Protein AF-0000000085113266 (afdb_homodimer)

pLDDT: mean 91.79, std 14.7, range [33.0, 98.5]

Structure (mmCIF, N/CA/C/O backbone):
data_AF-0000000085113266-model_v1
#
loop_
_entity.id
_entity.type
_entity.pdbx_description
1 polymer 'XRE family transcriptional regulator'
#
loop_
_atom_site.group_PDB
_atom_site.id
_atom_site.type_symbol
_atom_site.label_atom_id
_atom_site.label_alt_id
_atom_site.label_comp_id
_atom_site.label_asym_id
_atom_site.label_entity_id
_atom_site.label_seq_id
_atom_site.pdbx_PDB_ins_code
_atom_site.Cartn_x
_atom_site.Cartn_y
_atom_site.Cartn_z
_atom_site.occupancy
_atom_site.B_iso_or_equiv
_atom_site.auth_seq_id
_atom_site.auth_comp_id
_atom_site.auth_asym_id
_atom_site.auth_atom_id
_atom_site.pdbx_PDB_model_num
ATOM 1 N N . MET A 1 1 ? -27.859 -15.695 13.93 1 33 1 MET A N 1
ATOM 2 C CA . MET A 1 1 ? -27.031 -15.531 12.734 1 33 1 MET A CA 1
ATOM 3 C C . MET A 1 1 ? -25.688 -14.898 13.086 1 33 1 MET A C 1
ATOM 5 O O . MET A 1 1 ? -25.641 -13.898 13.805 1 33 1 MET A O 1
ATOM 9 N N . VAL A 1 2 ? -24.578 -15.477 13 1 41.38 2 VAL A N 1
ATOM 10 C CA . VAL A 1 2 ? -23.281 -14.938 13.398 1 41.38 2 VAL A CA 1
ATOM 11 C C . VAL A 1 2 ? -23.047 -13.602 12.703 1 41.38 2 VAL A C 1
ATOM 13 O O . VAL A 1 2 ? -23.297 -13.461 11.508 1 41.38 2 VAL A O 1
ATOM 16 N N . GLU A 1 3 ? -23.25 -12.547 13.328 1 40.44 3 GLU A N 1
ATOM 17 C CA . GLU A 1 3 ? -23.047 -11.203 12.797 1 40.44 3 GLU A CA 1
ATOM 18 C C . GLU A 1 3 ? -21.828 -11.148 11.867 1 40.44 3 GLU A C 1
ATOM 20 O O . GLU A 1 3 ? -20.703 -11.367 12.305 1 40.44 3 GLU A O 1
ATOM 25 N N . ARG A 1 4 ? -21.891 -11.625 10.625 1 46.5 4 ARG A N 1
ATOM 26 C CA . ARG A 1 4 ? -20.797 -11.562 9.656 1 46.5 4 ARG A CA 1
ATOM 27 C C . ARG A 1 4 ? -20.125 -10.188 9.68 1 46.5 4 ARG A C 1
ATOM 29 O O . ARG A 1 4 ? -20.797 -9.164 9.555 1 46.5 4 ARG A O 1
ATOM 36 N N . LYS A 1 5 ? -19.203 -10 10.539 1 57.31 5 LYS A N 1
ATOM 37 C CA . LYS A 1 5 ? -18.438 -8.758 10.609 1 57.31 5 LYS A CA 1
ATOM 38 C C . LYS A 1 5 ? -18.391 -8.07 9.25 1 57.31 5 LYS A C 1
ATOM 40 O O . LYS A 1 5 ? -18.016 -8.68 8.25 1 57.31 5 LYS A O 1
ATOM 45 N N . ARG A 1 6 ? -19.234 -7.215 8.992 1 67.44 6 ARG A N 1
ATOM 46 C CA . ARG A 1 6 ? -19.375 -6.48 7.734 1 67.44 6 ARG A CA 1
ATOM 47 C C . ARG A 1 6 ? -18.047 -5.859 7.324 1 67.44 6 ARG A C 1
ATOM 49 O O . ARG A 1 6 ? -17.484 -5.02 8.039 1 67.44 6 ARG A O 1
ATOM 56 N N . TYR A 1 7 ? -17.391 -6.605 6.387 1 85.25 7 TYR A N 1
ATOM 57 C CA . TYR A 1 7 ? -16.141 -6.094 5.836 1 85.25 7 TYR A CA 1
ATOM 58 C C . TYR A 1 7 ? -16.391 -4.867 4.969 1 85.25 7 TYR A C 1
ATOM 60 O O . TYR A 1 7 ? -17.516 -4.625 4.531 1 85.25 7 TYR A O 1
ATOM 68 N N . ASP A 1 8 ? -15.406 -3.949 4.879 1 91.31 8 ASP A N 1
ATOM 69 C CA . ASP A 1 8 ? -15.469 -2.809 3.973 1 91.31 8 ASP A CA 1
ATOM 70 C C . ASP A 1 8 ? -15.797 -3.254 2.551 1 91.31 8 ASP A C 1
ATOM 72 O O . ASP A 1 8 ? -15.055 -4.027 1.944 1 91.31 8 ASP A O 1
ATOM 76 N N . PRO A 1 9 ? -16.984 -2.877 2.131 1 94.94 9 PRO A N 1
ATOM 77 C CA . PRO A 1 9 ? -17.406 -3.352 0.809 1 94.94 9 PRO A CA 1
ATOM 78 C C . PRO A 1 9 ? -16.375 -3.053 -0.276 1 94.94 9 PRO A C 1
ATOM 80 O O . PRO A 1 9 ? -16.219 -3.828 -1.226 1 94.94 9 PRO A O 1
ATOM 83 N N . GLY A 1 10 ? -15.711 -1.888 -0.26 1 95.38 10 GLY A N 1
ATOM 84 C CA . GLY A 1 10 ? -14.656 -1.58 -1.216 1 95.38 10 GLY A CA 1
ATOM 85 C C . GLY A 1 10 ? -13.508 -2.57 -1.18 1 95.38 10 GLY A C 1
ATOM 86 O O . GLY A 1 10 ? -12.992 -2.967 -2.225 1 95.38 10 GLY A O 1
ATOM 87 N N . LEU A 1 11 ? -13.156 -2.926 0.019 1 96.19 11 LEU A N 1
ATOM 88 C CA . LEU A 1 11 ? -12.07 -3.889 0.16 1 96.19 11 LEU A CA 1
ATOM 89 C C . LEU A 1 11 ? -12.477 -5.254 -0.376 1 96.19 11 LEU A C 1
ATOM 91 O O . LEU A 1 11 ? -11.656 -5.977 -0.941 1 96.19 11 LEU A O 1
ATOM 95 N N . VAL A 1 12 ? -13.719 -5.559 -0.159 1 96.88 12 VAL A N 1
ATOM 96 C CA . VAL A 1 12 ? -14.234 -6.812 -0.7 1 96.88 12 VAL A CA 1
ATOM 97 C C . VAL A 1 12 ? -14.156 -6.789 -2.225 1 96.88 12 VAL A C 1
ATOM 99 O O . VAL A 1 12 ? -13.75 -7.777 -2.846 1 96.88 12 VAL A O 1
ATOM 102 N N . ARG A 1 13 ? -14.469 -5.684 -2.826 1 97.38 13 ARG A N 1
ATOM 103 C CA . ARG A 1 13 ? -14.367 -5.562 -4.277 1 97.38 13 ARG A CA 1
ATOM 104 C C . ARG A 1 13 ? -12.93 -5.715 -4.738 1 97.38 13 ARG A C 1
ATOM 106 O O . ARG A 1 13 ? -12.664 -6.355 -5.762 1 97.38 13 ARG A O 1
ATOM 113 N N . VAL A 1 14 ? -12.008 -5.164 -4.016 1 97.62 14 VAL A N 1
ATOM 114 C CA . VAL A 1 14 ? -10.594 -5.297 -4.348 1 97.62 14 VAL A CA 1
ATOM 115 C C . VAL A 1 14 ? -10.18 -6.762 -4.246 1 97.62 14 VAL A C 1
ATOM 117 O O . VAL A 1 14 ? -9.422 -7.258 -5.082 1 97.62 14 VAL A O 1
ATOM 120 N N . GLY A 1 15 ? -10.625 -7.387 -3.141 1 98.19 15 GLY A N 1
ATOM 121 C CA . GLY A 1 15 ? -10.359 -8.812 -3.012 1 98.19 15 GLY A CA 1
ATOM 122 C C . GLY A 1 15 ? -10.852 -9.617 -4.199 1 98.19 15 GLY A C 1
ATOM 123 O O . GLY A 1 15 ? -10.164 -10.531 -4.656 1 98.19 15 GLY A O 1
ATOM 124 N N . GLU A 1 16 ? -12.016 -9.312 -4.648 1 98.12 16 GLU A N 1
ATOM 125 C CA . GLU A 1 16 ? -12.578 -9.984 -5.816 1 98.12 16 GLU A CA 1
ATOM 126 C C . GLU A 1 16 ? -11.711 -9.75 -7.051 1 98.12 16 GLU A C 1
ATOM 128 O O . GLU A 1 16 ? -11.547 -10.648 -7.883 1 98.12 16 GLU A O 1
ATOM 133 N N . LEU A 1 17 ? -11.258 -8.586 -7.16 1 98.25 17 LEU A N 1
ATOM 134 C CA . LEU A 1 17 ? -10.344 -8.273 -8.258 1 98.25 17 LEU A CA 1
ATOM 135 C C . LEU A 1 17 ? -9.109 -9.164 -8.203 1 98.25 17 LEU A C 1
ATOM 137 O O . LEU A 1 17 ? -8.664 -9.68 -9.234 1 98.25 17 LEU A O 1
ATOM 141 N N . ILE A 1 18 ? -8.555 -9.367 -7.027 1 98.5 18 ILE A N 1
ATOM 142 C CA . ILE A 1 18 ? -7.379 -10.219 -6.852 1 98.5 18 ILE A CA 1
ATOM 143 C C . ILE A 1 18 ? -7.703 -11.641 -7.297 1 98.5 18 ILE A C 1
ATOM 145 O O . ILE A 1 18 ? -6.922 -12.266 -8.016 1 98.5 18 ILE A O 1
ATOM 149 N N . THR A 1 19 ? -8.844 -12.102 -6.871 1 98.44 19 THR A N 1
ATOM 150 C CA . THR A 1 19 ? -9.289 -13.438 -7.25 1 98.44 19 THR A CA 1
ATOM 151 C C . THR A 1 19 ? -9.367 -13.57 -8.766 1 98.44 19 THR A C 1
ATOM 153 O O . THR A 1 19 ? -8.859 -14.539 -9.336 1 98.44 19 THR A O 1
ATOM 156 N N . GLN A 1 20 ? -10 -12.586 -9.375 1 98.31 20 GLN A N 1
ATOM 157 C CA . GLN A 1 20 ? -10.172 -12.602 -10.828 1 98.31 20 GLN A CA 1
ATOM 158 C C . GLN A 1 20 ? -8.828 -12.594 -11.547 1 98.31 20 GLN A C 1
ATOM 160 O O . GLN A 1 20 ? -8.633 -13.328 -12.516 1 98.31 20 GLN A O 1
ATOM 165 N N . LYS A 1 21 ? -7.922 -11.852 -11.109 1 98.38 21 LYS A N 1
ATOM 166 C CA . LYS A 1 21 ? -6.609 -11.75 -11.742 1 98.38 21 LYS A CA 1
ATOM 167 C C . LYS A 1 21 ? -5.816 -13.047 -11.562 1 98.38 21 LYS A C 1
ATOM 169 O O . LYS A 1 21 ? -5.141 -13.5 -12.484 1 98.38 21 LYS A O 1
ATOM 174 N N . ARG A 1 22 ? -5.883 -13.562 -10.32 1 98.25 22 ARG A N 1
ATOM 175 C CA . ARG A 1 22 ? -5.234 -14.852 -10.078 1 98.25 22 ARG A CA 1
ATOM 176 C C . ARG A 1 22 ? -5.77 -15.922 -11.023 1 98.25 22 ARG A C 1
ATOM 178 O O . ARG A 1 22 ? -5 -16.609 -11.695 1 98.25 22 ARG A O 1
ATOM 185 N N . LYS A 1 23 ? -7.051 -16.062 -11.117 1 97.75 23 LYS A N 1
ATOM 186 C CA . LYS A 1 23 ? -7.684 -17.094 -11.922 1 97.75 23 LYS A CA 1
ATOM 187 C C . LYS A 1 23 ? -7.41 -16.875 -13.414 1 97.75 23 LYS A C 1
ATOM 189 O O . LYS A 1 23 ? -7.316 -17.828 -14.18 1 97.75 23 LYS A O 1
ATOM 194 N N . ALA A 1 24 ? -7.285 -15.641 -13.828 1 97.69 24 ALA A N 1
ATOM 195 C CA . ALA A 1 24 ? -7.047 -15.289 -15.227 1 97.69 24 ALA A CA 1
ATOM 196 C C . ALA A 1 24 ? -5.68 -15.781 -15.695 1 97.69 24 ALA A C 1
ATOM 198 O O . ALA A 1 24 ? -5.414 -15.836 -16.891 1 97.69 24 ALA A O 1
ATOM 199 N N . LEU A 1 25 ? -4.781 -16.094 -14.781 1 96.69 25 LEU A N 1
ATOM 200 C CA . LEU A 1 25 ? -3.457 -16.594 -15.141 1 96.69 25 LEU A CA 1
ATOM 201 C C . LEU A 1 25 ? -3.549 -18 -15.734 1 96.69 25 LEU A C 1
ATOM 203 O O . LEU A 1 25 ? -2.621 -18.453 -16.406 1 96.69 25 LEU A O 1
ATOM 207 N N . GLY A 1 26 ? -4.633 -18.672 -15.344 1 96.12 26 GLY A N 1
ATOM 208 C CA . GLY A 1 26 ? -4.828 -19.984 -15.945 1 96.12 26 GLY A CA 1
ATOM 209 C C . GLY A 1 26 ? -4.91 -21.109 -14.93 1 96.12 26 GLY A C 1
ATOM 210 O O . GLY A 1 26 ? -4.738 -20.875 -13.727 1 96.12 26 GLY A O 1
ATOM 211 N N . ASP A 1 27 ? -5.094 -22.344 -15.359 1 90.06 27 ASP A N 1
ATOM 212 C CA . ASP A 1 27 ? -5.441 -23.516 -14.57 1 90.06 27 ASP A CA 1
ATOM 213 C C . ASP A 1 27 ? -4.395 -23.781 -13.492 1 90.06 27 ASP A C 1
ATOM 215 O O . ASP A 1 27 ? -4.738 -24.062 -12.344 1 90.06 27 ASP A O 1
ATOM 219 N N . PRO A 1 28 ? -3.143 -23.578 -13.805 1 89.69 28 PRO A N 1
ATOM 220 C CA . PRO A 1 28 ? -2.133 -23.844 -12.773 1 89.69 28 PRO A CA 1
ATOM 221 C C . PRO A 1 28 ? -2.236 -22.906 -11.578 1 89.69 28 PRO A C 1
ATOM 223 O O . PRO A 1 28 ? -1.654 -23.172 -10.523 1 89.69 28 PRO A O 1
ATOM 226 N N . TYR A 1 29 ? -3.062 -21.812 -11.734 1 92.5 29 TYR A N 1
ATOM 227 C CA . TYR A 1 29 ? -3.123 -20.797 -10.695 1 92.5 29 TYR A CA 1
ATOM 228 C C . TYR A 1 29 ? -4.52 -20.719 -10.094 1 92.5 29 TYR A C 1
ATOM 230 O O . TYR A 1 29 ? -4.812 -19.812 -9.305 1 92.5 29 TYR A O 1
ATOM 238 N N . ASN A 1 30 ? -5.371 -21.578 -10.344 1 94.06 30 ASN A N 1
ATOM 239 C CA . ASN A 1 30 ? -6.797 -21.453 -10.07 1 94.06 30 ASN A CA 1
ATOM 240 C C . ASN A 1 30 ? -7.082 -21.453 -8.57 1 94.06 30 ASN A C 1
ATOM 242 O O . ASN A 1 30 ? -7.957 -20.734 -8.094 1 94.06 30 ASN A O 1
ATOM 246 N N . THR A 1 31 ? -6.316 -22.375 -7.824 1 97.25 31 THR A N 1
ATOM 247 C CA . THR A 1 31 ? -6.484 -22.391 -6.375 1 97.25 31 THR A CA 1
ATOM 248 C C . THR A 1 31 ? -5.402 -21.547 -5.699 1 97.25 31 THR A C 1
ATOM 250 O O . THR A 1 31 ? -4.34 -21.312 -6.277 1 97.25 31 THR A O 1
ATOM 253 N N . ARG A 1 32 ? -5.707 -21.141 -4.516 1 97.94 32 ARG A N 1
ATOM 254 C CA . ARG A 1 32 ? -4.711 -20.375 -3.77 1 97.94 32 ARG A CA 1
ATOM 255 C C . ARG A 1 32 ? -3.432 -21.172 -3.576 1 97.94 32 ARG A C 1
ATOM 257 O O . ARG A 1 32 ? -2.328 -20.641 -3.723 1 97.94 32 ARG A O 1
ATOM 264 N N . GLU A 1 33 ? -3.566 -22.422 -3.246 1 97.25 33 GLU A N 1
ATOM 265 C CA . GLU A 1 33 ? -2.438 -23.328 -3.014 1 97.25 33 GLU A CA 1
ATOM 266 C C . GLU A 1 33 ? -1.571 -23.453 -4.266 1 97.25 33 GLU A C 1
ATOM 268 O O . GLU A 1 33 ? -0.346 -23.344 -4.191 1 97.25 33 GLU A O 1
ATOM 273 N N . LYS A 1 34 ? -2.176 -23.688 -5.387 1 97.31 34 LYS A N 1
ATOM 274 C CA . LYS A 1 34 ? -1.444 -23.844 -6.641 1 97.31 34 LYS A CA 1
ATOM 275 C C . LYS A 1 34 ? -0.763 -22.531 -7.039 1 97.31 34 LYS A C 1
ATOM 277 O O . LYS A 1 34 ? 0.378 -22.531 -7.504 1 97.31 34 LYS A O 1
ATOM 282 N N . PHE A 1 35 ? -1.483 -21.453 -6.914 1 98.31 35 PHE A N 1
ATOM 283 C CA . PHE A 1 35 ? -0.953 -20.141 -7.211 1 98.31 35 PHE A CA 1
ATOM 284 C C . PHE A 1 35 ? 0.326 -19.875 -6.426 1 98.31 35 PHE A C 1
ATOM 286 O O . PHE A 1 35 ? 1.346 -19.484 -7 1 98.31 35 PHE A O 1
ATOM 293 N N . ILE A 1 36 ? 0.341 -20.109 -5.148 1 97.88 36 ILE A N 1
ATOM 294 C CA . ILE A 1 36 ? 1.472 -19.859 -4.266 1 97.88 36 ILE A CA 1
ATOM 295 C C . ILE A 1 36 ? 2.623 -20.797 -4.613 1 97.88 36 ILE A C 1
ATOM 297 O O . ILE A 1 36 ? 3.775 -20.375 -4.707 1 97.88 36 ILE A O 1
ATOM 301 N N . ALA A 1 37 ? 2.279 -22.062 -4.832 1 97 37 ALA A N 1
ATOM 302 C CA . ALA A 1 37 ? 3.309 -23.031 -5.168 1 97 37 ALA A CA 1
ATOM 303 C C . ALA A 1 37 ? 4.004 -22.672 -6.477 1 97 37 ALA A C 1
ATOM 305 O O . ALA A 1 37 ? 5.234 -22.688 -6.559 1 97 37 ALA A O 1
ATOM 306 N N . GLN A 1 38 ? 3.252 -22.359 -7.488 1 96.81 38 GLN A N 1
ATOM 307 C CA . GLN A 1 38 ? 3.791 -22.062 -8.812 1 96.81 38 GLN A CA 1
ATOM 308 C C . GLN A 1 38 ? 4.625 -20.781 -8.781 1 96.81 38 GLN A C 1
ATOM 310 O O . GLN A 1 38 ? 5.723 -20.734 -9.336 1 96.81 38 GLN A O 1
ATOM 315 N N . THR A 1 39 ? 4.082 -19.734 -8.164 1 97.25 39 THR A N 1
ATOM 316 C CA . THR A 1 39 ? 4.809 -18.469 -8.125 1 97.25 39 THR A CA 1
ATOM 317 C C . THR A 1 39 ? 6.066 -18.594 -7.27 1 97.25 39 THR A C 1
ATOM 319 O O . THR A 1 39 ? 7.086 -17.969 -7.555 1 97.25 39 THR A O 1
ATOM 322 N N . SER A 1 40 ? 5.996 -19.375 -6.141 1 97 40 SER A N 1
ATOM 323 C CA . SER A 1 40 ? 7.195 -19.641 -5.348 1 97 40 SER A CA 1
ATOM 324 C C . SER A 1 40 ? 8.305 -20.234 -6.207 1 97 40 SER A C 1
ATOM 326 O O . SER A 1 40 ? 9.453 -19.766 -6.148 1 97 40 SER A O 1
ATOM 328 N N . LYS A 1 41 ? 7.941 -21.156 -7.008 1 95.75 41 LYS A N 1
ATOM 329 C CA . LYS A 1 41 ? 8.906 -21.828 -7.875 1 95.75 41 LYS A CA 1
ATOM 330 C C . LYS A 1 41 ? 9.375 -20.906 -9 1 95.75 41 LYS A C 1
ATOM 332 O O . LYS A 1 41 ? 10.578 -20.734 -9.219 1 95.75 41 LYS A O 1
ATOM 337 N N . ASP A 1 42 ? 8.492 -20.25 -9.703 1 95.06 42 ASP A N 1
ATOM 338 C CA . ASP A 1 42 ? 8.766 -19.562 -10.961 1 95.06 42 ASP A CA 1
ATOM 339 C C . ASP A 1 42 ? 9.336 -18.172 -10.719 1 95.06 42 ASP A C 1
ATOM 341 O O . ASP A 1 42 ? 10.086 -17.656 -11.539 1 95.06 42 ASP A O 1
ATOM 345 N N . ILE A 1 43 ? 8.914 -17.578 -9.625 1 94.62 43 ILE A N 1
ATOM 346 C CA . ILE A 1 43 ? 9.18 -16.156 -9.461 1 94.62 43 ILE A CA 1
ATOM 347 C C . ILE A 1 43 ? 10.039 -15.922 -8.219 1 94.62 43 ILE A C 1
ATOM 349 O O . ILE A 1 43 ? 10.938 -15.078 -8.227 1 94.62 43 ILE A O 1
ATOM 353 N N . PHE A 1 44 ? 9.852 -16.734 -7.156 1 96 44 PHE A N 1
ATOM 354 C CA . PHE A 1 44 ? 10.445 -16.375 -5.879 1 96 44 PHE A CA 1
ATOM 355 C C . PHE A 1 44 ? 11.5 -17.391 -5.465 1 96 44 PHE A C 1
ATOM 357 O O . PHE A 1 44 ? 11.805 -17.531 -4.27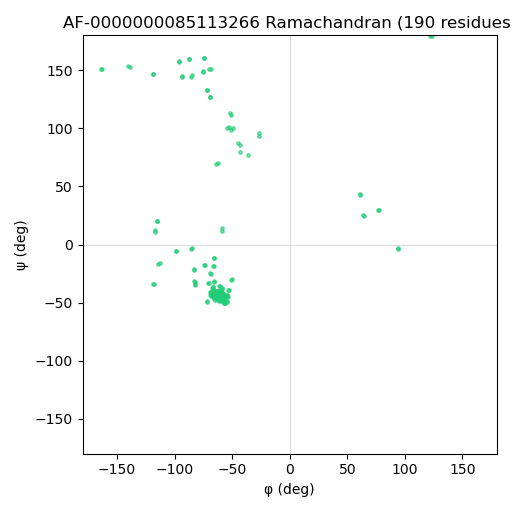7 1 96 44 PHE A O 1
ATOM 364 N N . GLY A 1 45 ? 12 -18.125 -6.41 1 95.5 45 GLY A N 1
ATOM 365 C CA . GLY A 1 45 ? 13.117 -19.031 -6.176 1 95.5 45 GLY A CA 1
ATOM 366 C C . GLY A 1 45 ? 12.797 -20.141 -5.199 1 95.5 45 GLY A C 1
ATOM 367 O O . GLY A 1 45 ? 13.656 -20.562 -4.422 1 95.5 45 GLY A O 1
ATOM 368 N N . GLY A 1 46 ? 11.516 -20.5 -5.078 1 95.75 46 GLY A N 1
ATOM 369 C CA . GLY A 1 46 ? 11.102 -21.594 -4.223 1 95.75 46 GLY A CA 1
ATOM 370 C C . GLY A 1 46 ? 10.695 -21.156 -2.828 1 95.75 4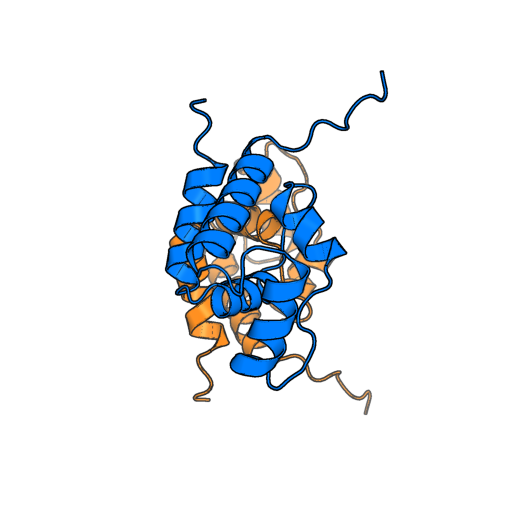6 GLY A C 1
ATOM 371 O O . GLY A 1 46 ? 10.242 -21.969 -2.021 1 95.75 46 GLY A O 1
ATOM 372 N N . LYS A 1 47 ? 10.828 -19.875 -2.533 1 94.38 47 LYS A N 1
ATOM 373 C CA . LYS A 1 47 ? 10.477 -19.344 -1.218 1 94.38 47 LYS A CA 1
ATOM 374 C C . LYS A 1 47 ? 8.992 -19 -1.136 1 94.38 47 LYS A C 1
ATOM 376 O O . LYS A 1 47 ? 8.406 -18.516 -2.107 1 94.38 47 LYS A O 1
ATOM 381 N N . GLU A 1 48 ? 8.578 -19.266 0.045 1 91.25 48 GLU A N 1
ATOM 382 C CA . GLU A 1 48 ? 7.207 -18.812 0.296 1 91.25 48 GLU A CA 1
ATOM 383 C C . GLU A 1 48 ? 7.137 -17.297 0.411 1 91.25 48 GLU A C 1
ATOM 385 O O . GLU A 1 48 ? 7.973 -16.688 1.077 1 91.25 48 GLU A O 1
ATOM 390 N N . TRP A 1 49 ? 6.172 -16.812 -0.301 1 95.06 49 TRP A N 1
ATOM 391 C CA . TRP A 1 49 ? 6.059 -15.367 -0.335 1 95.06 49 TRP A CA 1
ATOM 392 C C . TRP A 1 49 ? 4.789 -14.898 0.369 1 95.06 49 TRP A C 1
ATOM 394 O O . TRP A 1 49 ? 4.668 -13.727 0.728 1 95.06 49 TRP A O 1
ATOM 404 N N . VAL A 1 50 ? 3.863 -15.828 0.591 1 96.88 50 VAL A N 1
ATOM 405 C CA . VAL A 1 50 ? 2.617 -15.562 1.299 1 96.88 50 VAL A CA 1
ATOM 406 C C . VAL A 1 50 ? 1.983 -16.875 1.745 1 96.88 50 VAL A C 1
ATOM 408 O O . VAL A 1 50 ? 2.15 -17.906 1.089 1 96.88 50 VAL A O 1
ATOM 411 N N . SER A 1 51 ? 1.258 -16.812 2.816 1 97.25 51 SER A N 1
ATOM 412 C CA . SER A 1 51 ? 0.542 -18.016 3.238 1 97.25 51 SER A CA 1
ATOM 413 C C . SER A 1 51 ? -0.824 -18.109 2.566 1 97.25 51 SER A C 1
ATOM 415 O O . SER A 1 51 ? -1.387 -17.094 2.148 1 97.25 51 SER A O 1
ATOM 417 N N . VAL A 1 52 ? -1.37 -19.312 2.527 1 97.62 52 VAL A N 1
ATOM 418 C CA . VAL A 1 52 ? -2.703 -19.531 1.975 1 97.62 52 VAL A CA 1
ATOM 419 C C . VAL A 1 52 ? -3.729 -18.719 2.768 1 97.62 52 VAL A C 1
ATOM 421 O O . VAL A 1 52 ? -4.621 -18.094 2.186 1 97.62 52 VAL A O 1
ATOM 424 N N . ARG A 1 53 ? -3.588 -18.672 3.979 1 97.94 53 ARG A N 1
ATOM 425 C CA . ARG A 1 53 ? -4.512 -17.938 4.832 1 97.94 53 ARG A CA 1
ATOM 426 C C . ARG A 1 53 ? -4.438 -16.438 4.547 1 97.94 53 ARG A C 1
ATOM 428 O O . ARG A 1 53 ? -5.469 -15.758 4.473 1 97.94 53 ARG A O 1
ATOM 435 N N . HIS A 1 54 ? -3.283 -15.914 4.434 1 97.56 54 HIS A N 1
ATOM 436 C CA . HIS A 1 54 ? -3.133 -14.484 4.164 1 97.56 54 HIS A CA 1
ATOM 437 C C . HIS A 1 54 ? -3.729 -14.117 2.809 1 97.56 54 HIS A C 1
ATOM 439 O O . HIS A 1 54 ? -4.434 -13.109 2.691 1 97.56 54 HIS A O 1
ATOM 445 N N . LEU A 1 55 ? -3.418 -14.93 1.831 1 98.06 55 LEU A N 1
ATOM 446 C CA . LEU A 1 55 ? -4.004 -14.688 0.518 1 98.06 55 LEU A CA 1
ATOM 447 C C . LEU A 1 55 ? -5.527 -14.75 0.583 1 98.06 55 LEU A C 1
ATOM 449 O O . LEU A 1 55 ? -6.211 -13.914 -0.017 1 98.06 55 LEU A O 1
ATOM 453 N N . ALA A 1 56 ? -6.047 -15.688 1.241 1 98 56 ALA A N 1
ATOM 454 C CA . ALA A 1 56 ? -7.492 -15.797 1.405 1 98 56 ALA A CA 1
ATOM 455 C C . ALA A 1 56 ? -8.07 -14.555 2.066 1 98 56 ALA A C 1
ATOM 457 O O . ALA A 1 56 ? -9.102 -14.031 1.628 1 98 56 ALA A O 1
ATOM 458 N N . ASN 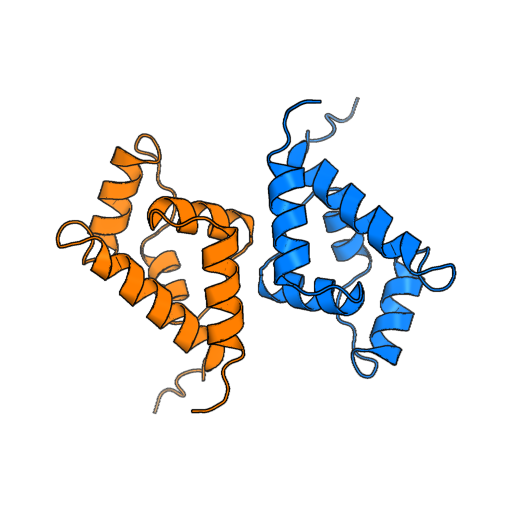A 1 57 ? -7.426 -14.086 3.111 1 97.69 57 ASN A N 1
ATOM 459 C CA . ASN A 1 57 ? -7.871 -12.883 3.797 1 97.69 57 ASN A CA 1
ATOM 460 C C . ASN A 1 57 ? -7.883 -11.68 2.861 1 97.69 57 ASN A C 1
ATOM 462 O O . ASN A 1 57 ? -8.812 -10.867 2.896 1 97.69 57 ASN A O 1
ATOM 466 N N . LEU A 1 58 ? -6.871 -11.57 2.006 1 97.62 58 LEU A N 1
ATOM 467 C CA . LEU A 1 58 ? -6.812 -10.492 1.027 1 97.62 58 LEU A CA 1
ATOM 468 C C . LEU A 1 58 ? -7.949 -10.609 0.019 1 97.62 58 LEU A C 1
ATOM 470 O O . LEU A 1 58 ? -8.648 -9.633 -0.249 1 97.62 58 LEU A O 1
ATOM 474 N N . GLU A 1 59 ? -8.172 -11.805 -0.388 1 98 59 GLU A N 1
ATOM 475 C CA . GLU A 1 59 ? -9.156 -12.031 -1.444 1 98 59 GLU A CA 1
ATOM 476 C C . GLU A 1 59 ? -10.578 -11.875 -0.919 1 98 59 GLU A C 1
ATOM 478 O O . GLU A 1 59 ? -11.516 -11.68 -1.697 1 98 59 GLU A O 1
ATOM 483 N N . LEU A 1 60 ? -10.734 -11.93 0.338 1 97.25 60 LEU A N 1
ATOM 484 C CA . LEU A 1 60 ? -12.047 -11.781 0.964 1 97.25 60 LEU A CA 1
ATOM 485 C C . LEU A 1 60 ? -12.242 -10.367 1.482 1 97.25 60 LEU A C 1
ATOM 487 O O . LEU A 1 60 ? -13.312 -10.031 2 1 97.25 60 LEU A O 1
ATOM 491 N N . GLY A 1 61 ? -11.219 -9.555 1.397 1 96.5 61 GLY A N 1
ATOM 492 C CA . GLY A 1 61 ? -11.32 -8.18 1.841 1 96.5 61 GLY A CA 1
ATOM 493 C C . GLY A 1 61 ? -11.266 -8.031 3.35 1 96.5 61 GLY A C 1
ATOM 494 O O . GLY A 1 61 ? -11.875 -7.117 3.912 1 96.5 61 GLY A O 1
ATOM 495 N N . LYS A 1 62 ? -10.594 -8.906 4.004 1 95.62 62 LYS A N 1
ATOM 496 C CA . LYS A 1 62 ? -10.547 -8.867 5.461 1 95.62 62 LYS A CA 1
ATOM 497 C C . LYS A 1 62 ? -9.5 -7.875 5.953 1 95.62 62 LYS A C 1
ATOM 499 O O . LYS A 1 62 ? -9.648 -7.289 7.027 1 95.62 62 LYS A O 1
ATOM 504 N N . ASN A 1 63 ? -8.422 -7.742 5.246 1 92.5 63 ASN A N 1
ATOM 505 C CA . ASN A 1 63 ? -7.355 -6.836 5.66 1 92.5 63 ASN A CA 1
ATOM 506 C C . ASN A 1 63 ? -6.758 -6.094 4.469 1 92.5 63 ASN A C 1
ATOM 508 O O . ASN A 1 63 ? -6.785 -6.59 3.344 1 92.5 63 ASN A O 1
ATOM 512 N N . TRP A 1 64 ? -6.246 -4.934 4.859 1 93.75 64 TRP A N 1
ATOM 513 C CA . TRP A 1 64 ? -5.438 -4.223 3.879 1 93.75 64 TRP A CA 1
ATOM 514 C C . TRP A 1 64 ? -4.062 -4.863 3.736 1 93.75 64 TRP A C 1
ATOM 516 O O . TRP A 1 64 ? -3.52 -5.406 4.703 1 93.75 64 TRP A O 1
ATOM 526 N N . ILE A 1 65 ? -3.545 -4.766 2.588 1 96.25 65 ILE A N 1
ATOM 527 C CA . ILE A 1 65 ? -2.205 -5.262 2.297 1 96.25 65 ILE A CA 1
ATOM 528 C C . ILE A 1 65 ? -1.188 -4.137 2.471 1 96.25 65 ILE A C 1
ATOM 530 O O . ILE A 1 65 ? -1.503 -2.967 2.244 1 96.25 65 ILE A O 1
ATOM 534 N N . SER A 1 66 ? -0.013 -4.445 2.951 1 95.44 66 SER A N 1
ATOM 535 C CA . SER A 1 66 ? 1.052 -3.449 3 1 95.44 66 SER A CA 1
ATOM 536 C C . SER A 1 66 ? 1.627 -3.186 1.612 1 95.44 66 SER A C 1
ATOM 538 O O . SER A 1 66 ? 1.468 -4.004 0.703 1 95.44 66 SER A O 1
ATOM 540 N N . ILE A 1 67 ? 2.283 -2.109 1.418 1 96.81 67 ILE A N 1
ATOM 541 C CA . ILE A 1 67 ? 2.895 -1.785 0.134 1 96.81 67 ILE A CA 1
ATOM 542 C C . ILE A 1 67 ? 3.941 -2.838 -0.221 1 96.81 67 ILE A C 1
ATOM 544 O O . ILE A 1 67 ? 4.031 -3.268 -1.373 1 96.81 67 ILE A O 1
ATOM 548 N N . GLU A 1 68 ? 4.691 -3.246 0.758 1 94.31 68 GLU A N 1
ATOM 549 C CA . GLU A 1 68 ? 5.699 -4.277 0.532 1 94.31 68 GLU A CA 1
ATOM 550 C C . GLU A 1 68 ? 5.07 -5.547 -0.033 1 94.31 68 GLU A C 1
ATOM 552 O O . GLU A 1 68 ? 5.52 -6.066 -1.058 1 94.31 68 GLU A O 1
ATOM 557 N N . LYS A 1 69 ? 4.078 -5.984 0.577 1 95.75 69 LYS A N 1
ATOM 558 C CA . LYS A 1 69 ? 3.406 -7.211 0.157 1 95.75 69 LYS A CA 1
ATOM 559 C C . LYS A 1 69 ? 2.654 -7.004 -1.155 1 95.75 69 LYS A C 1
ATOM 561 O O . LYS A 1 69 ? 2.545 -7.93 -1.965 1 95.75 69 LYS A O 1
ATOM 566 N N . PHE A 1 70 ? 2.176 -5.836 -1.305 1 98.06 70 PHE A N 1
ATOM 567 C CA . PHE A 1 70 ? 1.49 -5.504 -2.549 1 98.06 70 PHE A CA 1
ATOM 568 C C . PHE A 1 70 ? 2.432 -5.641 -3.738 1 98.06 70 PHE A C 1
ATOM 570 O O . PHE A 1 70 ? 2.047 -6.176 -4.781 1 98.06 70 PHE A O 1
ATOM 577 N N . ILE A 1 71 ? 3.615 -5.195 -3.564 1 96.56 71 ILE A N 1
ATOM 578 C CA . ILE A 1 71 ? 4.602 -5.289 -4.637 1 96.56 71 ILE A CA 1
ATOM 579 C C . ILE A 1 71 ? 4.871 -6.754 -4.961 1 96.56 71 ILE A C 1
ATOM 581 O O . ILE A 1 71 ? 4.938 -7.137 -6.133 1 96.56 71 ILE A O 1
ATOM 585 N N . ILE A 1 72 ? 4.949 -7.543 -3.988 1 96.75 72 ILE A N 1
ATOM 586 C CA . ILE A 1 72 ? 5.172 -8.977 -4.148 1 96.75 72 ILE A CA 1
ATOM 587 C C . ILE A 1 72 ? 3.973 -9.609 -4.848 1 96.75 72 ILE A C 1
ATOM 589 O O . ILE A 1 72 ? 4.137 -10.43 -5.75 1 96.75 72 ILE A O 1
ATOM 593 N N . LEU A 1 73 ? 2.82 -9.203 -4.414 1 98.12 73 LEU A N 1
ATOM 594 C CA . LEU A 1 73 ? 1.597 -9.703 -5.031 1 98.12 73 LEU A CA 1
ATOM 595 C C . LEU A 1 73 ? 1.535 -9.32 -6.504 1 98.12 73 LEU A C 1
ATOM 597 O O . LEU A 1 73 ? 1.146 -10.133 -7.348 1 98.12 73 LEU A O 1
ATOM 601 N N . ALA A 1 74 ? 1.846 -8.117 -6.77 1 98.38 74 ALA A N 1
ATOM 602 C CA . ALA A 1 74 ? 1.854 -7.66 -8.156 1 98.38 74 ALA A CA 1
ATOM 603 C C . ALA A 1 74 ? 2.758 -8.539 -9.016 1 98.38 74 ALA A C 1
ATOM 605 O O . ALA A 1 74 ? 2.385 -8.93 -10.125 1 98.38 74 ALA A O 1
ATOM 606 N N . ASP A 1 75 ? 3.932 -8.859 -8.5 1 97.5 75 ASP A N 1
ATOM 607 C CA . ASP A 1 75 ? 4.848 -9.75 -9.203 1 97.5 75 ASP A CA 1
ATOM 608 C C . ASP A 1 75 ? 4.211 -11.117 -9.438 1 97.5 75 ASP A C 1
ATOM 610 O O . ASP A 1 75 ? 4.273 -11.656 -10.539 1 97.5 75 ASP A O 1
ATOM 614 N N . ALA A 1 76 ? 3.629 -11.602 -8.391 1 97.88 76 ALA A N 1
ATOM 615 C CA . ALA A 1 76 ? 3.004 -12.922 -8.461 1 97.88 76 ALA A CA 1
ATOM 616 C C . ALA A 1 76 ? 1.889 -12.945 -9.5 1 97.88 76 ALA A C 1
ATOM 618 O O . ALA A 1 76 ? 1.678 -13.961 -10.172 1 97.88 76 ALA A O 1
ATOM 619 N N . LEU A 1 77 ? 1.186 -11.852 -9.625 1 98.19 77 LEU A N 1
ATOM 620 C CA . LEU A 1 77 ? 0.064 -11.742 -10.547 1 98.19 77 LEU A CA 1
ATOM 621 C C . LEU A 1 77 ? 0.547 -11.359 -11.945 1 98.19 77 LEU A C 1
ATOM 623 O O . LEU A 1 77 ? -0.259 -11.203 -12.867 1 98.19 77 LEU A O 1
ATOM 627 N N . GLN A 1 78 ? 1.868 -11.117 -12.062 1 97.25 78 GLN A N 1
ATOM 628 C CA . GLN A 1 78 ? 2.469 -10.703 -13.328 1 97.25 78 GLN A CA 1
ATOM 629 C C . GLN A 1 78 ? 1.892 -9.375 -13.805 1 97.25 78 GLN A C 1
ATOM 631 O O . GLN A 1 78 ? 1.525 -9.227 -14.977 1 97.25 78 GLN A O 1
ATOM 636 N N . GLN A 1 79 ? 1.738 -8.453 -12.906 1 97.94 79 GLN A N 1
ATOM 637 C CA . GLN A 1 79 ? 1.219 -7.113 -13.164 1 97.94 79 GLN A CA 1
ATOM 638 C C . GLN A 1 79 ? 2.254 -6.047 -12.82 1 97.94 79 GLN A C 1
ATOM 640 O O . GLN A 1 79 ? 3.08 -6.242 -11.922 1 97.94 79 GLN A O 1
ATOM 645 N N . GLU A 1 80 ? 2.248 -4.938 -13.57 1 97.81 80 GLU A N 1
ATOM 646 C CA . GLU A 1 80 ? 3.016 -3.758 -13.18 1 97.81 80 GLU A CA 1
ATOM 647 C C . GLU A 1 80 ? 2.42 -3.096 -11.945 1 97.81 80 GLU A C 1
ATOM 649 O O . GLU A 1 80 ? 1.224 -2.801 -11.906 1 97.81 80 GLU A O 1
ATOM 654 N N . PRO A 1 81 ? 3.182 -2.863 -10.906 1 97.69 81 PRO A N 1
ATOM 655 C CA . PRO A 1 81 ? 2.66 -2.453 -9.602 1 97.69 81 PRO A CA 1
ATOM 656 C C . PRO A 1 81 ? 1.858 -1.155 -9.664 1 97.69 81 PRO A C 1
ATOM 658 O O . PRO A 1 81 ? 0.802 -1.046 -9.039 1 97.69 81 PRO A O 1
ATOM 661 N N . VAL A 1 82 ? 2.295 -0.187 -10.383 1 98 82 VAL A N 1
ATOM 662 C CA . VAL A 1 82 ? 1.608 1.1 -10.422 1 98 82 VAL A CA 1
ATOM 663 C C . VAL A 1 82 ? 0.256 0.944 -11.117 1 98 82 VAL A C 1
ATOM 665 O O . VAL A 1 82 ? -0.747 1.504 -10.664 1 98 82 VAL A O 1
ATOM 668 N N . SER A 1 83 ? 0.233 0.198 -12.172 1 98 83 SER A N 1
ATOM 669 C CA . SER A 1 83 ? -1.021 -0.062 -12.867 1 98 83 SER A CA 1
ATOM 670 C C . SER A 1 83 ? -2.002 -0.818 -11.984 1 98 83 SER A C 1
ATOM 672 O O . SER A 1 83 ? -3.188 -0.484 -11.93 1 98 83 SER A O 1
ATOM 674 N N . LEU A 1 84 ? -1.512 -1.8 -11.344 1 98.44 84 LEU A N 1
ATOM 675 C CA . LEU A 1 84 ? -2.371 -2.566 -10.445 1 98.44 84 LEU A CA 1
ATOM 676 C C . LEU A 1 84 ? -2.891 -1.689 -9.305 1 98.44 84 LEU A C 1
ATOM 678 O O . LEU A 1 84 ? -4.051 -1.81 -8.906 1 98.44 84 LEU A O 1
ATOM 682 N N . PHE A 1 85 ? -2.035 -0.827 -8.758 1 98.44 85 PHE A N 1
ATOM 683 C CA . PHE A 1 85 ? -2.445 0.075 -7.688 1 98.44 85 PHE A CA 1
ATOM 684 C C . PHE A 1 85 ? -3.576 0.985 -8.148 1 98.44 85 PHE A C 1
ATOM 686 O O . PHE A 1 85 ? -4.543 1.207 -7.418 1 98.44 85 PHE A O 1
ATOM 693 N N . LYS A 1 86 ? -3.422 1.485 -9.305 1 98 86 LYS A N 1
ATOM 694 C CA . LYS A 1 86 ? -4.496 2.309 -9.859 1 98 86 LYS A CA 1
ATOM 695 C C . LYS A 1 86 ? -5.812 1.539 -9.898 1 98 86 LYS A C 1
ATOM 697 O O . LYS A 1 86 ? -6.863 2.072 -9.539 1 98 86 LYS A O 1
ATOM 702 N N . GLU A 1 87 ? -5.777 0.342 -10.336 1 97.88 87 GLU A N 1
ATOM 703 C CA . GLU A 1 87 ? -6.98 -0.482 -10.375 1 97.88 87 GLU A CA 1
ATOM 704 C C . GLU A 1 87 ? -7.547 -0.706 -8.977 1 97.88 87 GLU A C 1
ATOM 706 O O . GLU A 1 87 ? -8.766 -0.691 -8.789 1 97.88 87 GLU A O 1
ATOM 711 N N . PHE A 1 88 ? -6.641 -0.959 -8.023 1 97.69 88 PHE A N 1
ATOM 712 C CA . PHE A 1 88 ? -7.07 -1.132 -6.645 1 97.69 88 PHE A CA 1
ATOM 713 C C . PHE A 1 88 ? -7.84 0.091 -6.16 1 97.69 88 PHE A C 1
ATOM 715 O O . PHE A 1 88 ? -8.922 -0.038 -5.582 1 97.69 88 PHE A O 1
ATOM 722 N N . ILE A 1 89 ? -7.277 1.296 -6.43 1 96.56 89 ILE A N 1
ATOM 723 C CA . ILE A 1 89 ? -7.867 2.543 -5.949 1 96.56 89 ILE A CA 1
ATOM 724 C C . ILE A 1 89 ? -9.211 2.777 -6.637 1 96.56 89 ILE A C 1
ATOM 726 O O . ILE A 1 89 ? -10.195 3.117 -5.98 1 96.56 89 ILE A O 1
ATOM 730 N N . ASP A 1 90 ? -9.25 2.572 -7.902 1 96.81 90 ASP A N 1
ATOM 731 C CA . ASP A 1 90 ? -10.484 2.756 -8.656 1 96.81 90 ASP A CA 1
ATOM 732 C C . ASP A 1 90 ? -11.578 1.808 -8.156 1 96.81 90 ASP A C 1
ATOM 734 O O . ASP A 1 90 ? -12.727 2.213 -7.984 1 96.81 90 ASP A O 1
ATOM 738 N N . THR A 1 91 ? -11.195 0.58 -7.969 1 96.81 91 THR A N 1
ATOM 739 C CA . THR A 1 91 ? -12.141 -0.441 -7.52 1 96.81 91 THR A CA 1
ATOM 740 C C . THR A 1 91 ? -12.625 -0.144 -6.105 1 96.81 91 THR A C 1
ATOM 742 O O . THR A 1 91 ? -13.812 -0.298 -5.809 1 96.81 91 THR A O 1
ATOM 745 N N . TYR A 1 92 ? -11.734 0.29 -5.281 1 95.19 92 TYR A N 1
ATOM 746 C CA . TYR A 1 92 ? -12.055 0.578 -3.887 1 95.19 92 TYR A CA 1
ATOM 747 C C . TYR A 1 92 ? -13.016 1.751 -3.779 1 95.19 92 TYR A C 1
ATOM 749 O O . TYR A 1 92 ? -13.969 1.714 -2.99 1 95.19 92 TYR A O 1
ATOM 757 N N . ARG A 1 93 ? -12.766 2.764 -4.535 1 92.94 93 ARG A N 1
ATOM 758 C CA . ARG A 1 93 ? -13.531 4.004 -4.43 1 92.94 93 ARG A CA 1
ATOM 759 C C . ARG A 1 93 ? -14.828 3.91 -5.219 1 92.94 93 ARG A C 1
ATOM 761 O O . ARG A 1 93 ? -15.734 4.723 -5.023 1 92.94 93 ARG A O 1
ATOM 768 N N . ASN A 1 94 ? -14.859 2.979 -6.203 1 82.31 94 ASN A N 1
ATOM 769 C CA . ASN A 1 94 ? -16.062 2.879 -7.031 1 82.31 94 ASN A CA 1
ATOM 770 C C . ASN A 1 94 ? -17.281 2.457 -6.211 1 82.31 94 ASN A C 1
ATOM 772 O O . ASN A 1 94 ? -17.266 1.392 -5.594 1 82.31 94 ASN A O 1
ATOM 776 N N . GLU A 1 95 ? -17.828 3.34 -5.262 1 60.38 95 GLU A N 1
ATOM 777 C CA . GLU A 1 95 ? -19.078 3.143 -4.539 1 60.38 95 GLU A CA 1
ATOM 778 C C . GLU A 1 95 ? -20.219 2.785 -5.492 1 60.38 95 GLU A C 1
ATOM 780 O O . GLU A 1 95 ? -21.297 2.369 -5.059 1 60.38 95 GLU A O 1
ATOM 785 N N . ASN A 1 96 ? -20.375 3.121 -6.711 1 44.66 96 ASN A N 1
ATOM 786 C CA . ASN A 1 96 ? -21.672 2.955 -7.355 1 44.66 96 ASN A CA 1
ATOM 787 C C . ASN A 1 96 ? -22.125 1.499 -7.324 1 44.66 96 ASN A C 1
ATOM 789 O O . ASN A 1 96 ? -23.094 1.135 -7.996 1 44.66 96 ASN A O 1
ATOM 793 N N . GLY A 1 97 ? -21.688 0.453 -6.684 1 33.19 97 GLY A N 1
ATOM 794 C CA . GLY A 1 97 ? -22.906 -0.35 -6.621 1 33.19 97 GLY A CA 1
ATOM 795 C C . GLY A 1 97 ? -23.922 0.191 -5.641 1 33.19 97 GLY A C 1
ATOM 796 O O . GLY A 1 97 ? -23.594 0.977 -4.754 1 33.19 97 GLY A O 1
ATOM 797 N N . MET B 1 1 ? 29.438 0.268 19.562 1 37.22 1 MET B N 1
ATOM 798 C CA . MET B 1 1 ? 28.547 1.07 18.719 1 37.22 1 MET B CA 1
ATOM 799 C C . MET B 1 1 ? 27.203 0.381 18.547 1 37.22 1 MET B C 1
ATOM 801 O O . MET B 1 1 ? 27.141 -0.82 18.266 1 37.22 1 MET B O 1
ATOM 805 N N . VAL B 1 2 ? 26.156 0.911 19.078 1 44.34 2 VAL B N 1
ATOM 806 C CA . VAL B 1 2 ? 24.844 0.28 18.969 1 44.34 2 VAL B CA 1
ATOM 807 C C . VAL B 1 2 ? 24.578 -0.098 17.516 1 44.34 2 VAL B C 1
ATOM 809 O O . VAL B 1 2 ? 24.781 0.711 16.609 1 44.34 2 VAL B O 1
ATOM 812 N N . GLU B 1 3 ? 24.719 -1.194 17.141 1 40.56 3 GLU B N 1
ATOM 813 C CA . GLU B 1 3 ? 24.5 -1.658 15.773 1 40.56 3 GLU B CA 1
ATOM 814 C C . GLU B 1 3 ? 23.219 -1.07 15.18 1 40.56 3 GLU B C 1
ATOM 816 O O . GLU B 1 3 ? 22.125 -1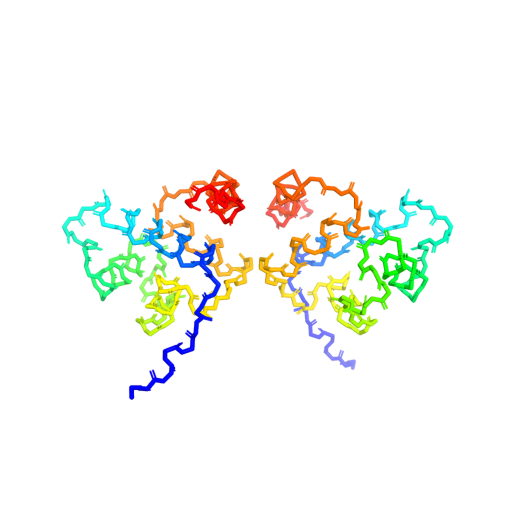.339 15.672 1 40.56 3 GLU B O 1
ATOM 821 N N . ARG B 1 4 ? 23.188 0.24 14.68 1 47.84 4 ARG B N 1
ATOM 822 C CA . ARG B 1 4 ? 22.047 0.867 14.016 1 47.84 4 ARG B CA 1
ATOM 823 C C . ARG B 1 4 ? 21.422 -0.079 12.992 1 47.84 4 ARG B C 1
ATOM 825 O O . ARG B 1 4 ? 22.125 -0.622 12.133 1 47.84 4 ARG B O 1
ATOM 832 N N . LYS B 1 5 ? 20.531 -0.881 13.438 1 58.81 5 LYS B N 1
ATOM 833 C CA . LYS B 1 5 ? 19.766 -1.778 12.57 1 58.81 5 LYS B CA 1
ATOM 834 C C . LYS B 1 5 ? 19.656 -1.209 11.156 1 58.81 5 LYS B C 1
ATOM 836 O O . LYS B 1 5 ? 19.25 -0.061 10.977 1 58.81 5 LYS B O 1
ATOM 841 N N . ARG B 1 6 ? 20.469 -1.602 10.344 1 69.12 6 ARG B N 1
ATOM 842 C CA . ARG B 1 6 ? 20.516 -1.136 8.961 1 69.12 6 ARG B CA 1
ATOM 843 C C . ARG B 1 6 ? 19.156 -1.279 8.273 1 69.12 6 ARG B C 1
ATOM 845 O O . ARG B 1 6 ? 18.641 -2.389 8.148 1 69.12 6 ARG B O 1
ATOM 852 N N . TYR B 1 7 ? 18.516 -0.117 8.219 1 85.31 7 TYR B N 1
ATOM 853 C CA . TYR B 1 7 ? 17.219 -0.073 7.527 1 85.31 7 TYR B CA 1
ATOM 854 C C . TYR B 1 7 ? 17.406 -0.239 6.023 1 85.31 7 TYR B C 1
ATOM 856 O O . TYR B 1 7 ? 18.5 -0.03 5.5 1 85.31 7 TYR B O 1
ATOM 864 N N . ASP B 1 8 ? 16.406 -0.798 5.301 1 91.5 8 ASP B N 1
ATOM 865 C CA . ASP B 1 8 ? 16.406 -0.875 3.846 1 91.5 8 ASP B CA 1
ATOM 866 C C . ASP B 1 8 ? 16.672 0.492 3.221 1 91.5 8 ASP B C 1
ATOM 868 O O . ASP B 1 8 ? 15.906 1.438 3.436 1 91.5 8 ASP B O 1
ATOM 872 N N . PRO B 1 9 ? 17.812 0.574 2.582 1 95.06 9 PRO B N 1
ATOM 873 C CA . PRO B 1 9 ? 18.172 1.889 2.043 1 95.06 9 PRO B CA 1
ATOM 874 C C . PRO B 1 9 ? 17.062 2.479 1.156 1 95.06 9 PRO B C 1
ATOM 876 O O . PRO B 1 9 ? 16.891 3.701 1.114 1 95.06 9 PRO B O 1
ATOM 879 N N . GLY B 1 10 ? 16.375 1.681 0.335 1 95.44 10 GLY B N 1
ATOM 880 C CA . GLY B 1 10 ? 15.266 2.168 -0.469 1 95.44 10 GLY B CA 1
ATOM 881 C C . GLY B 1 10 ? 14.148 2.773 0.361 1 95.44 10 GLY B C 1
ATOM 882 O O . GLY B 1 10 ? 13.594 3.811 -0.002 1 95.44 10 GLY B O 1
ATOM 883 N N . LEU B 1 11 ? 13.875 2.096 1.434 1 96.12 11 LEU B N 1
ATOM 884 C CA . LEU B 1 11 ? 12.828 2.605 2.307 1 96.12 11 LEU B CA 1
ATOM 885 C C . LEU B 1 11 ? 13.242 3.924 2.951 1 96.12 11 LEU B C 1
ATOM 887 O O . LEU B 1 11 ? 12.414 4.809 3.162 1 96.12 11 LEU B O 1
ATOM 891 N N . VAL B 1 12 ? 14.492 3.988 3.252 1 96.94 12 VAL B N 1
ATOM 892 C CA . VAL B 1 12 ? 15.008 5.234 3.807 1 96.94 12 VAL B CA 1
ATOM 893 C C . VAL B 1 12 ? 14.852 6.359 2.789 1 96.94 12 VAL B C 1
ATOM 895 O O . VAL B 1 12 ? 14.438 7.469 3.139 1 96.94 12 VAL B O 1
ATOM 898 N N . ARG B 1 13 ? 15.109 6.086 1.549 1 97.44 13 ARG B N 1
ATOM 899 C CA . ARG B 1 13 ? 14.93 7.09 0.504 1 97.44 13 ARG B CA 1
ATOM 900 C C . ARG B 1 13 ? 13.469 7.508 0.392 1 97.44 13 ARG B C 1
ATOM 902 O O . ARG B 1 13 ? 13.164 8.688 0.209 1 97.44 13 ARG B O 1
ATOM 909 N N . VAL B 1 14 ? 12.578 6.578 0.51 1 97.69 14 VAL B N 1
ATOM 910 C CA . VAL B 1 14 ? 11.148 6.879 0.466 1 97.69 14 VAL B CA 1
ATOM 911 C C . VAL B 1 14 ? 10.773 7.762 1.654 1 97.69 14 VAL B C 1
ATOM 913 O O . VAL B 1 14 ? 9.984 8.703 1.514 1 97.69 14 VAL B O 1
ATOM 916 N N . GLY B 1 15 ? 11.289 7.367 2.816 1 98.25 15 GLY B N 1
ATOM 917 C CA . GLY B 1 15 ? 11.062 8.203 3.984 1 98.25 15 GLY B CA 1
ATOM 918 C C . GLY B 1 15 ? 11.508 9.641 3.785 1 98.25 15 GLY B C 1
ATOM 919 O O . GLY B 1 15 ? 10.82 10.57 4.207 1 98.25 15 GLY B O 1
ATOM 920 N N . GLU B 1 16 ? 12.648 9.812 3.201 1 98.19 16 GLU B N 1
ATOM 921 C CA . GLU B 1 16 ? 13.156 11.148 2.906 1 98.19 16 GLU B CA 1
ATOM 922 C C . GLU B 1 16 ? 12.219 11.898 1.966 1 98.19 16 GLU B C 1
ATOM 924 O O . GLU B 1 16 ? 12.031 13.109 2.104 1 98.19 16 GLU B O 1
ATOM 929 N N . LEU B 1 17 ? 11.734 11.188 1.042 1 98.25 17 LEU B N 1
ATOM 930 C CA . LEU B 1 17 ? 10.758 11.773 0.132 1 98.25 17 LEU B CA 1
ATOM 931 C C . LEU B 1 17 ? 9.547 12.297 0.897 1 98.25 17 LEU B C 1
ATOM 933 O O . LEU B 1 17 ? 9.062 13.398 0.629 1 98.25 17 LEU B O 1
ATOM 937 N N . ILE B 1 18 ? 9.062 11.523 1.853 1 98.5 18 ILE B N 1
ATOM 938 C CA . ILE B 1 18 ? 7.918 11.922 2.666 1 98.5 18 ILE B CA 1
ATOM 939 C C . ILE B 1 18 ? 8.25 13.203 3.43 1 98.5 18 ILE B C 1
ATOM 941 O O . ILE B 1 18 ? 7.441 14.141 3.465 1 98.5 18 ILE B O 1
ATOM 945 N N . THR B 1 19 ? 9.414 13.219 3.99 1 98.44 19 THR B N 1
ATOM 946 C CA . THR B 1 19 ? 9.867 14.391 4.723 1 98.44 19 THR B CA 1
ATOM 947 C C . THR B 1 19 ? 9.867 15.625 3.82 1 98.44 19 THR B C 1
ATOM 949 O O . THR B 1 19 ? 9.352 16.672 4.199 1 98.44 19 THR B O 1
ATOM 952 N N . GLN B 1 20 ? 10.438 15.453 2.648 1 98.31 20 GLN B N 1
ATOM 953 C CA . GLN B 1 20 ? 10.531 16.562 1.702 1 98.31 20 GLN B CA 1
ATOM 954 C C . GLN B 1 20 ? 9.148 17.062 1.294 1 98.31 20 GLN B C 1
ATOM 956 O O . GLN B 1 20 ? 8.922 18.266 1.216 1 98.31 20 GLN B O 1
ATOM 961 N N . LYS B 1 21 ? 8.258 16.203 1.064 1 98.38 21 LYS B N 1
ATOM 962 C CA . LYS B 1 21 ? 6.914 16.578 0.647 1 98.38 21 LYS B CA 1
ATOM 963 C C . LYS B 1 21 ? 6.164 17.281 1.777 1 98.38 21 LYS B C 1
ATOM 965 O O . LYS B 1 21 ? 5.453 18.266 1.545 1 98.38 21 LYS B O 1
ATOM 970 N N . ARG B 1 22 ? 6.305 16.688 2.979 1 98.25 22 ARG B N 1
ATOM 971 C CA . ARG B 1 22 ? 5.699 17.344 4.137 1 98.25 22 ARG B CA 1
ATOM 972 C C . ARG B 1 22 ? 6.207 18.766 4.293 1 98.25 22 ARG B C 1
ATOM 974 O O . ARG B 1 22 ? 5.418 19.703 4.406 1 98.25 22 ARG B O 1
ATOM 981 N N . LYS B 1 23 ? 7.488 18.969 4.273 1 97.75 23 LYS B N 1
ATOM 982 C CA . LYS B 1 23 ? 8.094 20.266 4.488 1 97.75 23 LYS B CA 1
ATOM 983 C C . LYS B 1 23 ? 7.746 21.234 3.357 1 97.75 23 LYS B C 1
ATOM 985 O O . LYS B 1 23 ? 7.629 22.438 3.576 1 97.75 23 LYS B O 1
ATOM 990 N N . ALA B 1 24 ? 7.559 20.734 2.16 1 97.62 24 ALA B N 1
ATOM 991 C CA . ALA B 1 24 ? 7.246 21.547 0.989 1 97.62 24 ALA B CA 1
ATOM 992 C C . ALA B 1 24 ? 5.863 22.188 1.119 1 97.62 24 ALA B C 1
ATOM 994 O O . ALA B 1 24 ? 5.535 23.125 0.389 1 97.62 24 ALA B O 1
ATOM 995 N N . LEU B 1 25 ? 5.02 21.672 1.996 1 96.62 25 LEU B N 1
ATOM 996 C CA . LEU B 1 25 ? 3.688 22.234 2.203 1 96.62 25 LEU B CA 1
ATOM 997 C C . LEU B 1 25 ? 3.773 23.609 2.855 1 96.62 25 LEU B C 1
ATOM 999 O O . LEU B 1 25 ? 2.82 24.391 2.799 1 96.62 25 LEU B O 1
ATOM 1003 N N . GLY B 1 26 ? 4.891 23.812 3.58 1 96.06 26 GLY B N 1
ATOM 1004 C CA . GLY B 1 26 ? 5.082 25.125 4.152 1 96.06 26 GLY B CA 1
ATOM 1005 C C . GLY B 1 26 ? 5.258 25.109 5.66 1 96.06 26 GLY B C 1
ATOM 1006 O O . GLY B 1 26 ? 5.164 24.047 6.285 1 96.06 26 GLY B O 1
ATOM 1007 N N . ASP B 1 27 ? 5.445 26.25 6.285 1 89.94 27 ASP B N 1
ATOM 1008 C CA . ASP B 1 27 ? 5.867 26.438 7.672 1 89.94 27 ASP B CA 1
ATOM 1009 C C . ASP B 1 27 ? 4.891 25.781 8.641 1 89.94 27 ASP B C 1
ATOM 1011 O O . ASP B 1 27 ? 5.305 25.109 9.594 1 89.94 27 ASP B O 1
ATOM 1015 N N . PRO B 1 28 ? 3.621 25.828 8.352 1 89.44 28 PRO B N 1
ATOM 1016 C CA . PRO B 1 28 ? 2.678 25.203 9.281 1 89.44 28 PRO B CA 1
ATOM 1017 C C . P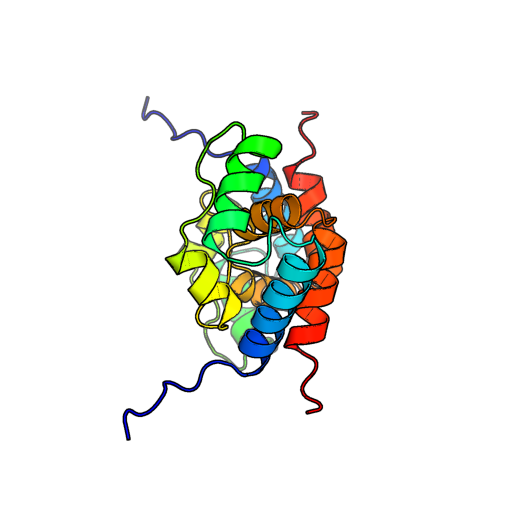RO B 1 28 ? 2.828 23.688 9.359 1 89.44 28 PRO B C 1
ATOM 1019 O O . PRO B 1 28 ? 2.307 23.062 10.281 1 89.44 28 PRO B O 1
ATOM 1022 N N . TYR B 1 29 ? 3.623 23.125 8.383 1 92.38 29 TYR B N 1
ATOM 1023 C CA . TYR B 1 29 ? 3.719 21.672 8.305 1 92.38 29 TYR B CA 1
ATOM 1024 C C . TYR B 1 29 ? 5.145 21.203 8.57 1 92.38 29 TYR B C 1
ATOM 1026 O O . TYR B 1 29 ? 5.465 20.031 8.375 1 92.38 29 TYR B O 1
ATOM 1034 N N . ASN B 1 30 ? 5.98 21.984 9.039 1 93.94 30 ASN B N 1
ATOM 1035 C CA . ASN B 1 30 ? 7.418 21.734 9.062 1 93.94 30 ASN B CA 1
ATOM 1036 C C . ASN B 1 30 ? 7.77 20.609 10.039 1 93.94 30 ASN B C 1
ATOM 1038 O O . ASN B 1 30 ? 8.656 19.797 9.766 1 93.94 30 ASN B O 1
ATOM 1042 N N . THR B 1 31 ? 7.07 20.641 11.25 1 97.25 31 THR B N 1
ATOM 1043 C CA . THR B 1 31 ? 7.309 19.562 12.203 1 97.25 31 THR B CA 1
ATOM 1044 C C . THR B 1 31 ? 6.25 18.484 12.07 1 97.25 31 THR B C 1
ATOM 1046 O O . THR B 1 31 ? 5.156 18.734 11.555 1 97.25 31 THR B O 1
ATOM 1049 N N . ARG B 1 32 ? 6.605 17.312 12.508 1 97.88 32 ARG B N 1
ATOM 1050 C CA . ARG B 1 32 ? 5.637 16.219 12.469 1 97.88 32 ARG B CA 1
ATOM 1051 C C . ARG B 1 32 ? 4.383 16.578 13.266 1 97.88 32 ARG B C 1
ATOM 1053 O O . ARG B 1 32 ? 3.264 16.312 12.828 1 97.88 32 ARG B O 1
ATOM 1060 N N . GLU B 1 33 ? 4.555 17.172 14.414 1 97.19 33 GLU B N 1
ATOM 1061 C CA . GLU B 1 33 ? 3.455 17.547 15.297 1 97.19 33 GLU B CA 1
ATOM 1062 C C . GLU B 1 33 ? 2.525 18.547 14.617 1 97.19 33 GLU B C 1
ATOM 1064 O O . GLU B 1 33 ? 1.304 18.375 14.641 1 97.19 33 GLU B O 1
ATOM 1069 N N . LYS B 1 34 ? 3.074 19.562 14.031 1 97.25 34 LYS B N 1
ATOM 1070 C CA . LYS B 1 34 ? 2.277 20.594 13.359 1 97.25 34 LYS B CA 1
ATOM 1071 C C . LYS B 1 34 ? 1.553 20.016 12.148 1 97.25 34 LYS B C 1
ATOM 1073 O O . LYS B 1 34 ? 0.389 20.344 11.898 1 97.25 34 LYS B O 1
ATOM 1078 N N . PHE B 1 35 ? 2.258 19.234 11.398 1 98.25 35 PHE B N 1
ATOM 1079 C CA . PHE B 1 35 ? 1.688 18.578 10.227 1 98.25 35 PHE B CA 1
ATOM 1080 C C . PHE B 1 35 ? 0.449 17.781 10.609 1 98.25 35 PHE B C 1
ATOM 1082 O O . PHE B 1 35 ? -0.608 17.922 9.992 1 98.25 35 PHE B O 1
ATOM 1089 N N . ILE B 1 36 ? 0.524 16.969 11.625 1 97.81 36 ILE B N 1
ATOM 1090 C CA . ILE B 1 36 ? -0.561 16.094 12.062 1 97.81 36 ILE B CA 1
ATOM 1091 C C . ILE B 1 36 ? -1.715 16.938 12.602 1 97.81 36 ILE B C 1
ATOM 1093 O O . ILE B 1 36 ? -2.877 16.703 12.266 1 97.81 36 ILE B O 1
ATOM 1097 N N . ALA B 1 37 ? -1.37 17.938 13.391 1 96.88 37 ALA B N 1
ATOM 1098 C CA . ALA B 1 37 ? -2.4 18.812 13.961 1 96.88 37 ALA B CA 1
ATOM 1099 C C . ALA B 1 37 ? -3.17 19.531 12.867 1 96.88 37 ALA B C 1
ATOM 1101 O O . ALA B 1 37 ? -4.402 19.578 12.883 1 96.88 37 ALA B O 1
ATOM 1102 N N . GLN B 1 38 ? -2.479 20.125 11.93 1 96.75 38 GLN B N 1
ATOM 1103 C CA . GLN B 1 38 ? -3.094 20.906 10.859 1 96.75 38 GLN B CA 1
ATOM 1104 C C . GLN B 1 38 ? -3.949 20.016 9.953 1 96.75 38 GLN B C 1
ATOM 1106 O O . GLN B 1 38 ? -5.078 20.375 9.609 1 96.75 38 GLN B O 1
ATOM 1111 N N . THR B 1 39 ? -3.396 18.891 9.547 1 97.25 39 THR B N 1
ATOM 1112 C CA . THR B 1 39 ? -4.145 18 8.656 1 97.25 39 THR B CA 1
ATOM 1113 C C . THR B 1 39 ? -5.352 17.406 9.375 1 97.25 39 THR B C 1
ATOM 1115 O O . THR B 1 39 ? -6.398 17.188 8.758 1 97.25 39 THR B O 1
ATOM 1118 N N . SER B 1 40 ? -5.199 17.062 10.688 1 96.94 40 SER B N 1
ATOM 1119 C CA . SER B 1 40 ? -6.344 16.609 11.469 1 96.94 40 SER B CA 1
ATOM 1120 C C . SER B 1 40 ? -7.488 17.609 11.406 1 96.94 40 SER B C 1
ATOM 1122 O O . SER B 1 40 ? -8.641 17.234 11.156 1 96.94 40 SER B O 1
ATOM 1124 N N . LYS B 1 41 ? -7.152 18.828 11.562 1 95.69 41 LYS B N 1
ATOM 1125 C CA . LYS B 1 41 ? -8.148 19.891 11.555 1 95.69 41 LYS B CA 1
ATOM 1126 C C . LYS B 1 41 ? -8.695 20.125 10.148 1 95.69 41 LYS B C 1
ATOM 1128 O O . LYS B 1 41 ? -9.914 20.141 9.945 1 95.69 41 LYS B O 1
ATOM 1133 N N . ASP B 1 42 ? -7.879 20.266 9.148 1 95.06 42 ASP B N 1
ATOM 1134 C CA . ASP B 1 42 ? -8.227 20.75 7.82 1 95.06 42 ASP B CA 1
ATOM 1135 C C . ASP B 1 42 ? -8.812 19.625 6.957 1 95.06 42 ASP B C 1
ATOM 1137 O O . ASP B 1 42 ? -9.609 19.891 6.055 1 95.06 42 ASP B O 1
ATOM 1141 N N . ILE B 1 43 ? -8.328 18.422 7.199 1 94.69 43 ILE B N 1
ATOM 1142 C CA . ILE B 1 43 ? -8.609 17.359 6.246 1 94.69 43 ILE B CA 1
ATOM 1143 C C . ILE B 1 43 ? -9.406 16.25 6.926 1 94.69 43 ILE B C 1
ATOM 1145 O O . ILE B 1 43 ? -10.32 15.672 6.328 1 94.69 43 ILE B O 1
ATOM 1149 N N . PHE B 1 44 ? -9.141 16 8.234 1 96 44 PHE B N 1
ATOM 1150 C CA . PHE B 1 44 ? -9.68 14.781 8.828 1 96 44 PHE B CA 1
ATOM 1151 C C . PHE B 1 44 ? -10.695 15.117 9.914 1 96 44 PHE B C 1
ATOM 1153 O O . PHE B 1 44 ? -10.938 14.305 10.812 1 96 44 PHE B O 1
ATOM 1160 N N . GLY B 1 45 ? -11.219 16.297 9.883 1 95.44 45 GLY B N 1
ATOM 1161 C CA . GLY B 1 45 ? -12.305 16.688 10.773 1 95.44 45 GLY B CA 1
ATOM 1162 C C . GLY B 1 45 ? -11.914 16.688 12.234 1 95.44 45 GLY B C 1
ATOM 1163 O O . GLY B 1 45 ? -12.727 16.359 13.102 1 95.44 45 GLY B O 1
ATOM 1164 N N . GLY B 1 46 ? -10.617 16.844 12.516 1 95.56 46 GLY B N 1
ATOM 1165 C CA . GLY B 1 46 ? -10.141 16.938 13.883 1 95.56 46 GLY B CA 1
ATOM 1166 C C . GLY B 1 46 ? -9.688 15.602 14.445 1 95.56 46 GLY B C 1
ATOM 1167 O O . GLY B 1 46 ? -9.18 15.531 15.562 1 95.56 46 GLY B O 1
ATOM 1168 N N . LYS B 1 47 ? -9.828 14.531 13.68 1 94.19 47 LYS B N 1
ATOM 1169 C CA . LYS B 1 47 ? -9.438 13.195 14.117 1 94.19 47 LYS B CA 1
ATOM 1170 C C . LYS B 1 47 ? -7.957 12.945 13.859 1 94.19 47 LYS B C 1
ATOM 1172 O O . LYS B 1 47 ? -7.41 13.398 12.852 1 94.19 47 LYS B O 1
ATOM 1177 N N . GLU B 1 48 ? -7.504 12.203 14.805 1 90.94 48 GLU B N 1
ATOM 1178 C CA . GLU B 1 48 ? -6.133 11.75 14.578 1 90.94 48 GLU B CA 1
ATOM 1179 C C . GLU B 1 48 ? -6.078 10.695 13.477 1 90.94 48 GLU B C 1
ATOM 1181 O O . GLU B 1 48 ? -6.91 9.789 13.438 1 90.94 48 GLU B O 1
ATOM 1186 N N . TRP B 1 49 ? -5.141 10.945 12.633 1 95 49 TRP B N 1
ATOM 1187 C CA . TRP B 1 49 ? -5.043 10.047 11.492 1 95 49 TRP B CA 1
ATOM 1188 C C . TRP B 1 49 ? -3.738 9.258 11.531 1 95 49 TRP B C 1
ATOM 1190 O O . TRP B 1 49 ? -3.605 8.234 10.859 1 95 49 TRP B O 1
ATOM 1200 N N . VAL B 1 50 ? -2.799 9.727 12.336 1 96.88 50 VAL B N 1
ATOM 1201 C CA . VAL B 1 50 ? -1.52 9.055 12.539 1 96.88 50 VAL B CA 1
ATOM 1202 C C . VAL B 1 50 ? -0.839 9.602 13.789 1 96.88 50 VAL B C 1
ATOM 1204 O O . VAL B 1 50 ? -1.019 10.766 14.148 1 96.88 50 VAL B O 1
ATOM 1207 N N . SER B 1 51 ? -0.055 8.789 14.422 1 97.19 51 SER B N 1
ATOM 1208 C CA . SER B 1 51 ? 0.707 9.281 15.562 1 97.19 51 SER B CA 1
ATOM 1209 C C . SER B 1 51 ? 2.039 9.883 15.125 1 97.19 51 SER B C 1
ATOM 1211 O O . SER B 1 51 ? 2.557 9.547 14.062 1 97.19 51 SER B O 1
ATOM 1213 N N . VAL B 1 52 ? 2.604 10.703 15.969 1 97.56 52 VAL B N 1
ATOM 1214 C CA . VAL B 1 52 ? 3.91 11.297 15.711 1 97.56 52 VAL B CA 1
ATOM 1215 C C . VAL B 1 52 ? 4.961 10.195 15.57 1 97.56 52 VAL B C 1
ATOM 1217 O O . VAL B 1 52 ? 5.809 10.25 14.68 1 97.56 52 VAL B O 1
ATOM 1220 N N . ARG B 1 53 ? 4.879 9.25 16.344 1 97.94 53 ARG B N 1
ATOM 1221 C CA . ARG B 1 53 ? 5.828 8.141 16.297 1 97.94 53 ARG B CA 1
ATOM 1222 C C . ARG B 1 53 ? 5.711 7.371 14.992 1 97.94 53 ARG B C 1
ATOM 1224 O O . ARG B 1 53 ? 6.723 7.008 14.383 1 97.94 53 ARG B O 1
ATOM 1231 N N . HIS B 1 54 ? 4.543 7.082 14.578 1 97.5 54 HIS B N 1
ATOM 1232 C CA . HIS B 1 54 ? 4.348 6.344 13.336 1 97.5 54 HIS B CA 1
ATOM 1233 C C . HIS B 1 54 ? 4.867 7.137 12.141 1 97.5 54 HIS B C 1
ATOM 1235 O O . HIS B 1 54 ? 5.543 6.582 11.273 1 97.5 54 HIS B O 1
ATOM 1241 N N . LEU B 1 55 ? 4.516 8.406 12.117 1 98.06 55 LEU B N 1
ATOM 1242 C CA . LEU B 1 55 ? 5.027 9.25 11.047 1 98.06 55 LEU B CA 1
ATOM 1243 C C . LEU B 1 55 ? 6.551 9.273 11.055 1 98.06 55 LEU B C 1
ATOM 1245 O O . LEU B 1 55 ? 7.188 9.195 10 1 98.06 55 LEU B O 1
ATOM 1249 N N . ALA B 1 56 ? 7.129 9.406 12.18 1 98 56 ALA B N 1
ATOM 1250 C CA . ALA B 1 56 ? 8.586 9.398 12.297 1 98 56 ALA B CA 1
ATOM 1251 C C . ALA B 1 56 ? 9.172 8.094 11.766 1 98 56 ALA B C 1
ATOM 1253 O O . ALA B 1 56 ? 10.164 8.109 11.039 1 98 56 ALA B O 1
ATOM 1254 N N . ASN B 1 57 ? 8.57 6.984 12.125 1 97.69 57 ASN B N 1
ATOM 1255 C CA . ASN B 1 57 ? 9.023 5.688 11.648 1 97.69 57 ASN B CA 1
ATOM 1256 C C . ASN B 1 57 ? 8.969 5.598 10.125 1 97.69 57 ASN B C 1
ATOM 1258 O O . ASN B 1 57 ? 9.875 5.059 9.492 1 97.69 57 ASN B O 1
ATOM 1262 N N . LEU B 1 58 ? 7.898 6.145 9.539 1 97.62 58 LEU B N 1
ATOM 1263 C CA . LEU B 1 58 ? 7.766 6.172 8.086 1 97.62 58 LEU B CA 1
ATOM 1264 C C . LEU B 1 58 ? 8.852 7.039 7.461 1 97.62 58 LEU B C 1
ATOM 1266 O O . LEU B 1 58 ? 9.516 6.613 6.512 1 97.62 58 LEU B O 1
ATOM 1270 N N . GLU B 1 59 ? 9.078 8.141 8.07 1 98 59 GLU B N 1
ATOM 1271 C CA . GLU B 1 59 ? 10.008 9.109 7.496 1 98 59 GLU B CA 1
ATOM 1272 C C . GLU B 1 59 ? 11.453 8.648 7.652 1 98 59 GLU B C 1
ATOM 1274 O O . GLU B 1 59 ? 12.344 9.133 6.953 1 98 59 GLU B O 1
ATOM 1279 N N . LEU B 1 60 ? 11.68 7.746 8.516 1 97.31 60 LEU B N 1
ATOM 1280 C CA . LEU B 1 60 ? 13.023 7.211 8.75 1 97.31 60 LEU B CA 1
ATOM 1281 C C . LEU B 1 60 ? 13.219 5.891 8.016 1 97.31 60 LEU B C 1
ATOM 1283 O O . LEU B 1 60 ? 14.305 5.309 8.055 1 97.31 60 LEU B O 1
ATOM 1287 N N . GLY B 1 61 ? 12.18 5.383 7.414 1 96.56 61 GLY B N 1
ATOM 1288 C CA . GLY B 1 61 ? 12.273 4.141 6.664 1 96.56 61 GLY B CA 1
ATOM 1289 C C . GLY B 1 61 ? 12.297 2.91 7.551 1 96.56 61 GLY B C 1
ATOM 1290 O O . GLY B 1 61 ? 12.906 1.898 7.203 1 96.56 61 GLY B O 1
ATOM 1291 N N . LYS B 1 62 ? 11.68 2.984 8.672 1 95.75 62 LYS B N 1
ATOM 1292 C CA . LYS B 1 62 ? 11.703 1.867 9.609 1 95.75 62 LYS B CA 1
ATOM 1293 C C . LYS B 1 62 ? 10.656 0.817 9.242 1 95.75 62 LYS B C 1
ATOM 1295 O O . LYS B 1 62 ? 10.852 -0.373 9.5 1 95.75 62 LYS B O 1
ATOM 1300 N N . ASN B 1 63 ? 9.539 1.239 8.742 1 92.62 63 ASN B N 1
ATOM 1301 C CA . ASN B 1 63 ? 8.469 0.306 8.398 1 92.62 63 ASN B CA 1
ATOM 1302 C C . ASN B 1 63 ? 7.805 0.676 7.074 1 92.62 63 ASN B C 1
ATOM 1304 O O . ASN B 1 63 ? 7.789 1.847 6.688 1 92.62 63 ASN B O 1
ATOM 1308 N N . TRP B 1 64 ? 7.285 -0.407 6.488 1 93.75 64 TRP B N 1
ATOM 1309 C CA . TRP B 1 64 ? 6.41 -0.174 5.348 1 93.75 64 TRP B CA 1
ATOM 1310 C C . TRP B 1 64 ? 5.043 0.333 5.805 1 93.75 64 TRP B C 1
ATOM 1312 O O . TRP B 1 64 ? 4.574 -0.024 6.887 1 93.75 64 TRP B O 1
ATOM 1322 N N . ILE B 1 65 ? 4.473 1.109 4.992 1 96.31 65 ILE B N 1
ATOM 1323 C CA . ILE B 1 65 ? 3.131 1.628 5.242 1 96.31 65 ILE B CA 1
ATOM 1324 C C . ILE B 1 65 ? 2.098 0.733 4.562 1 96.31 65 ILE B C 1
ATOM 1326 O O . ILE B 1 65 ? 2.373 0.136 3.52 1 96.31 65 ILE B O 1
ATOM 1330 N N . SER B 1 66 ? 0.952 0.557 5.168 1 95.44 66 SER B N 1
ATOM 1331 C CA . SER B 1 66 ? -0.133 -0.163 4.512 1 95.44 66 SER B CA 1
ATOM 1332 C C . SER B 1 66 ? -0.787 0.691 3.43 1 95.44 66 SER B C 1
ATOM 1334 O O . SER B 1 66 ? -0.657 1.917 3.438 1 95.44 66 SER B O 1
ATOM 1336 N N . ILE B 1 67 ? -1.483 0.109 2.521 1 96.75 67 ILE B N 1
ATOM 1337 C CA . ILE B 1 67 ? -2.168 0.842 1.462 1 96.75 67 ILE B CA 1
ATOM 1338 C C . ILE B 1 67 ? -3.203 1.783 2.072 1 96.75 67 ILE B C 1
ATOM 1340 O O . ILE B 1 67 ? -3.34 2.932 1.642 1 96.75 67 ILE B O 1
ATOM 1344 N N . GLU B 1 68 ? -3.893 1.303 3.059 1 94.25 68 GLU B N 1
ATOM 1345 C CA . GLU B 1 68 ? -4.887 2.131 3.736 1 94.25 68 GLU B CA 1
ATOM 1346 C C . GLU B 1 68 ? -4.258 3.408 4.289 1 94.25 68 GLU B C 1
ATOM 1348 O O . GLU B 1 68 ? -4.742 4.508 4.023 1 94.25 68 GLU B O 1
ATOM 1353 N N . LYS B 1 69 ? -3.221 3.262 4.977 1 95.69 69 LYS B N 1
ATOM 1354 C CA . LYS B 1 69 ? -2.541 4.398 5.586 1 95.69 69 LYS B CA 1
ATOM 1355 C C . LYS B 1 69 ? -1.864 5.27 4.531 1 95.69 69 LYS B C 1
ATOM 1357 O O . LYS B 1 69 ? -1.775 6.488 4.684 1 95.69 69 LYS B O 1
ATOM 1362 N N . PHE B 1 70 ? -1.426 4.621 3.527 1 98.06 70 PHE B N 1
ATOM 1363 C CA . PHE B 1 70 ? -0.814 5.352 2.424 1 98.06 70 PHE B CA 1
ATOM 1364 C C . PHE B 1 70 ? -1.813 6.316 1.793 1 98.06 70 PHE B C 1
ATOM 1366 O O . PHE B 1 70 ? -1.473 7.461 1.487 1 98.06 70 PHE B O 1
ATOM 1373 N N . ILE B 1 71 ? -2.988 5.855 1.635 1 96.56 71 ILE B N 1
ATOM 1374 C CA . ILE B 1 71 ? -4.023 6.699 1.051 1 96.56 71 ILE B CA 1
ATOM 1375 C C . ILE B 1 71 ? -4.281 7.902 1.954 1 96.56 71 ILE B C 1
ATOM 1377 O O . ILE B 1 71 ? -4.402 9.031 1.475 1 96.56 71 ILE B O 1
ATOM 1381 N N . ILE B 1 72 ? -4.289 7.691 3.188 1 96.69 72 ILE B N 1
ATOM 1382 C CA . ILE B 1 72 ? -4.484 8.75 4.176 1 96.69 72 ILE B CA 1
ATOM 1383 C C . ILE B 1 72 ? -3.312 9.727 4.129 1 96.69 72 ILE B C 1
ATOM 1385 O O . ILE B 1 72 ? -3.508 10.938 4.156 1 96.69 72 ILE B O 1
ATOM 1389 N N . LEU B 1 73 ? -2.15 9.156 4.047 1 98.12 73 LEU B N 1
ATOM 1390 C CA . LEU B 1 73 ? -0.951 9.984 3.951 1 98.12 73 LEU B CA 1
ATOM 1391 C C . LEU B 1 73 ? -0.977 10.836 2.688 1 98.12 73 LEU B C 1
ATOM 1393 O O . LEU B 1 73 ? -0.616 12.016 2.721 1 98.12 73 LEU B O 1
ATOM 1397 N N . ALA B 1 74 ? -1.337 10.234 1.628 1 98.38 74 ALA B N 1
ATOM 1398 C CA . ALA B 1 74 ? -1.429 10.977 0.372 1 98.38 74 ALA B CA 1
ATOM 1399 C C . ALA B 1 74 ? -2.357 12.18 0.511 1 98.38 74 ALA B C 1
ATOM 1401 O O . ALA B 1 74 ? -2.033 13.281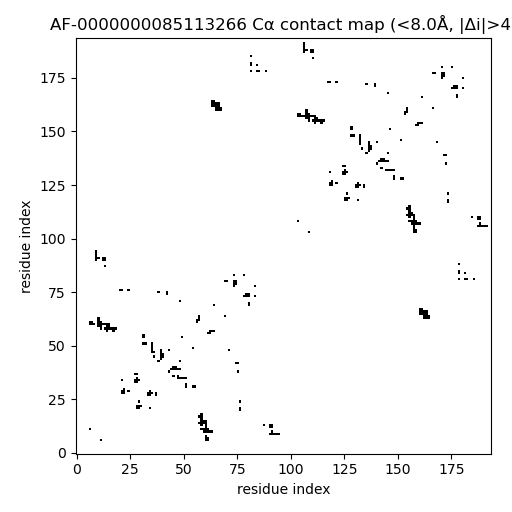 0.05 1 98.38 74 ALA B O 1
ATOM 1402 N N . ASP B 1 75 ? -3.494 11.977 1.146 1 97.5 75 ASP B N 1
ATOM 1403 C CA . ASP B 1 75 ? -4.426 13.07 1.396 1 97.5 75 ASP B CA 1
ATOM 1404 C C . ASP B 1 75 ? -3.771 14.164 2.238 1 97.5 75 ASP B C 1
ATOM 1406 O O . ASP B 1 75 ? -3.881 15.352 1.919 1 97.5 75 ASP B O 1
ATOM 1410 N N . ALA B 1 76 ? -3.121 13.711 3.26 1 97.94 76 ALA B N 1
ATOM 1411 C CA . ALA B 1 76 ? -2.473 14.656 4.168 1 97.94 76 ALA B CA 1
ATOM 1412 C C . ALA B 1 76 ? -1.413 15.477 3.439 1 97.94 76 ALA B C 1
ATOM 1414 O O . ALA B 1 76 ? -1.214 16.656 3.748 1 97.94 76 ALA B O 1
ATOM 1415 N N . LEU B 1 77 ? -0.739 14.859 2.502 1 98.19 77 LEU B N 1
ATOM 1416 C CA . LEU B 1 77 ? 0.329 15.508 1.75 1 98.19 77 LEU B CA 1
ATOM 1417 C C . LEU B 1 77 ? -0.235 16.297 0.567 1 98.19 77 LEU B C 1
ATOM 1419 O O . LEU B 1 77 ? 0.519 16.891 -0.202 1 98.19 77 LEU B O 1
ATOM 1423 N N . GLN B 1 78 ? -1.567 16.203 0.386 1 97.25 78 GLN B N 1
ATOM 1424 C CA . GLN B 1 78 ? -2.244 16.859 -0.726 1 97.25 78 GLN B CA 1
ATOM 1425 C C . GLN B 1 78 ? -1.723 16.344 -2.066 1 97.25 78 GLN B C 1
ATOM 1427 O O . GLN B 1 78 ? -1.422 17.141 -2.963 1 97.25 78 GLN B O 1
ATOM 1432 N N . GLN B 1 79 ? -1.543 15.062 -2.178 1 97.88 79 GLN B N 1
ATOM 1433 C CA . GLN B 1 79 ? -1.067 14.383 -3.377 1 97.88 79 GLN B C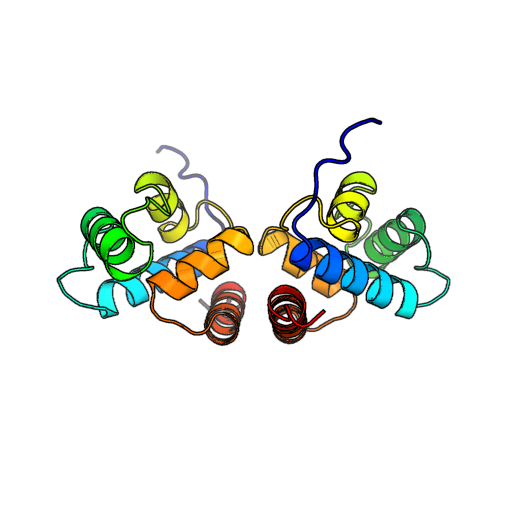A 1
ATOM 1434 C C . GLN B 1 79 ? -2.107 13.398 -3.896 1 97.88 79 GLN B C 1
ATOM 1436 O O . GLN B 1 79 ? -2.877 12.828 -3.119 1 97.88 79 GLN B O 1
ATOM 1441 N N . GLU B 1 80 ? -2.162 13.227 -5.223 1 97.81 80 GLU B N 1
ATOM 1442 C CA . GLU B 1 80 ? -2.936 12.141 -5.809 1 97.81 80 GLU B CA 1
ATOM 1443 C C . GLU B 1 80 ? -2.291 10.789 -5.52 1 97.81 80 GLU B C 1
ATOM 1445 O O . GLU B 1 80 ? -1.102 10.594 -5.777 1 97.81 80 GLU B O 1
ATOM 1450 N N . PRO B 1 81 ? -3.004 9.836 -4.969 1 97.69 81 PRO B N 1
ATOM 1451 C CA . PRO B 1 81 ? -2.426 8.594 -4.445 1 97.69 81 PRO B CA 1
ATOM 1452 C C . PRO B 1 81 ? -1.656 7.809 -5.504 1 97.69 81 PRO B C 1
ATOM 1454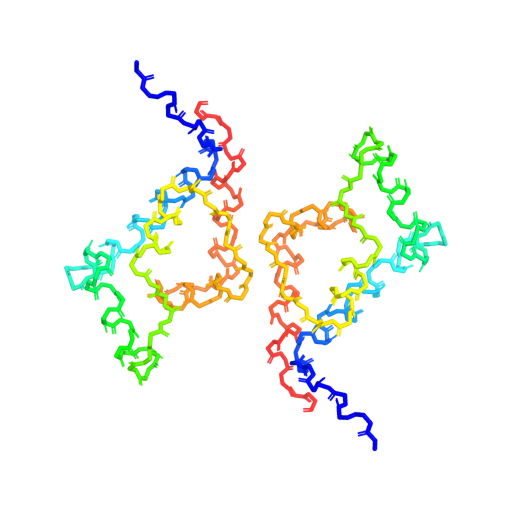 O O . PRO B 1 81 ? -0.569 7.297 -5.227 1 97.69 81 PRO B O 1
ATOM 1457 N N . VAL B 1 82 ? -2.148 7.707 -6.684 1 98 82 VAL B N 1
ATOM 1458 C CA . VAL B 1 82 ? -1.494 6.906 -7.711 1 98 82 VAL B CA 1
ATOM 1459 C C . VAL B 1 82 ? -0.178 7.562 -8.117 1 98 82 VAL B C 1
ATOM 1461 O O . VAL B 1 82 ? 0.835 6.883 -8.297 1 98 82 VAL B O 1
ATOM 1464 N N . SER B 1 83 ? -0.202 8.844 -8.25 1 98 83 SER B N 1
ATOM 1465 C CA . SER B 1 83 ? 1.019 9.578 -8.578 1 98 83 SER B CA 1
ATOM 1466 C C . SER B 1 83 ? 2.064 9.43 -7.48 1 98 83 SER B C 1
ATOM 1468 O O . SER B 1 83 ? 3.242 9.195 -7.762 1 98 83 SER B O 1
ATOM 1470 N N . LEU B 1 84 ? 1.634 9.586 -6.293 1 98.44 84 LEU B N 1
ATOM 1471 C CA . LEU B 1 84 ? 2.557 9.438 -5.172 1 98.44 84 LEU B CA 1
ATOM 1472 C C . LEU B 1 84 ? 3.115 8.023 -5.113 1 98.44 84 LEU B C 1
ATOM 1474 O O . LEU B 1 84 ? 4.297 7.828 -4.816 1 98.44 84 LEU B O 1
ATOM 1478 N N . PHE B 1 85 ? 2.273 7.012 -5.363 1 98.5 85 PHE B N 1
ATOM 1479 C CA . PHE B 1 85 ? 2.719 5.625 -5.355 1 98.5 85 PHE B CA 1
ATOM 1480 C C . PHE B 1 85 ? 3.801 5.395 -6.406 1 98.5 85 PHE B C 1
ATOM 1482 O O . PHE B 1 85 ? 4.797 4.719 -6.141 1 98.5 85 PHE B O 1
ATOM 1489 N N . LYS B 1 86 ? 3.566 5.934 -7.531 1 98 86 LYS B N 1
ATOM 1490 C CA . LYS B 1 86 ? 4.59 5.828 -8.57 1 98 86 LYS B CA 1
ATOM 1491 C C . LYS B 1 86 ? 5.918 6.402 -8.086 1 98 86 LYS B C 1
ATOM 1493 O O . LYS B 1 86 ? 6.973 5.801 -8.305 1 98 86 LYS B O 1
ATOM 1498 N N . GLU B 1 87 ? 5.898 7.516 -7.473 1 97.88 87 GLU B N 1
ATOM 1499 C CA . GLU B 1 87 ? 7.117 8.125 -6.949 1 97.88 87 GLU B CA 1
ATOM 1500 C C . GLU B 1 87 ? 7.762 7.234 -5.887 1 97.88 87 GLU B C 1
ATOM 1502 O O . GLU B 1 87 ? 8.984 7.109 -5.836 1 97.88 87 GLU B O 1
ATOM 1507 N N . PHE B 1 88 ? 6.91 6.656 -5.02 1 97.69 88 PHE B N 1
ATOM 1508 C CA . PHE B 1 88 ? 7.414 5.742 -4 1 97.69 88 PHE B CA 1
ATOM 1509 C C . PHE B 1 88 ? 8.18 4.586 -4.637 1 97.69 88 PHE B C 1
ATOM 1511 O O . PHE B 1 88 ? 9.289 4.266 -4.219 1 97.69 88 PHE B O 1
ATOM 1518 N N . ILE B 1 89 ? 7.574 3.992 -5.691 1 96.62 89 ILE B N 1
ATOM 1519 C CA . ILE B 1 89 ? 8.148 2.822 -6.344 1 96.62 89 ILE B CA 1
ATOM 1520 C C . ILE B 1 89 ? 9.453 3.211 -7.039 1 96.62 89 ILE B C 1
ATOM 1522 O O . ILE B 1 89 ? 10.461 2.516 -6.914 1 96.62 89 ILE B O 1
ATOM 1526 N N . ASP B 1 90 ? 9.43 4.297 -7.719 1 96.81 90 ASP B N 1
ATOM 1527 C CA . ASP B 1 90 ? 10.625 4.766 -8.414 1 96.81 90 ASP B CA 1
ATOM 1528 C C . ASP B 1 90 ? 11.758 5.047 -7.434 1 96.81 90 ASP B C 1
ATOM 1530 O O . ASP B 1 90 ? 12.906 4.672 -7.68 1 96.81 90 ASP B O 1
ATOM 1534 N N . THR B 1 91 ? 11.422 5.707 -6.363 1 96.88 91 THR B N 1
ATOM 1535 C CA . THR B 1 91 ? 12.406 6.07 -5.352 1 96.88 91 THR B CA 1
ATOM 1536 C C . THR B 1 91 ? 12.961 4.824 -4.664 1 96.88 91 THR B C 1
ATOM 1538 O O . THR B 1 91 ? 14.164 4.727 -4.41 1 96.88 91 THR B O 1
ATOM 1541 N N . TYR B 1 92 ? 12.102 3.893 -4.402 1 95.25 92 TYR B N 1
ATOM 1542 C CA . TYR B 1 92 ? 12.492 2.666 -3.713 1 95.25 92 TYR B CA 1
ATOM 1543 C C . TYR B 1 92 ? 13.43 1.83 -4.574 1 95.25 92 TYR B C 1
ATOM 1545 O O . TYR B 1 92 ? 14.414 1.28 -4.074 1 95.25 92 TYR B O 1
ATOM 1553 N N . ARG B 1 93 ? 13.117 1.723 -5.82 1 92.88 93 ARG B N 1
ATOM 1554 C CA . ARG B 1 93 ? 13.852 0.841 -6.715 1 92.88 93 ARG B CA 1
ATOM 1555 C C . ARG B 1 93 ? 15.109 1.523 -7.238 1 92.88 93 ARG B C 1
ATOM 1557 O O . ARG B 1 93 ? 16 0.865 -7.785 1 92.88 93 ARG B O 1
ATOM 1564 N N . ASN B 1 94 ? 15.109 2.867 -7.176 1 82.38 94 ASN B N 1
ATOM 1565 C CA . ASN B 1 94 ? 16.266 3.582 -7.707 1 82.38 94 ASN B CA 1
ATOM 1566 C C . ASN B 1 94 ? 17.547 3.24 -6.938 1 82.38 94 ASN B C 1
ATOM 1568 O O . ASN B 1 94 ? 17.609 3.451 -5.727 1 82.38 94 ASN B O 1
ATOM 1572 N N . GLU B 1 95 ? 18.125 1.965 -7.07 1 60.88 95 GLU B N 1
ATOM 1573 C CA . GLU B 1 95 ? 19.438 1.562 -6.547 1 60.88 95 GLU B CA 1
ATOM 1574 C C . GLU B 1 95 ? 20.531 2.541 -6.969 1 60.88 95 GLU B C 1
ATOM 1576 O O . GLU B 1 95 ? 21.641 2.49 -6.453 1 60.88 95 GLU B O 1
ATOM 1581 N N . ASN B 1 96 ? 20.594 3.248 -8.023 1 44.91 96 ASN B N 1
ATOM 1582 C CA . ASN B 1 96 ? 21.859 3.875 -8.383 1 44.91 96 ASN B CA 1
ATOM 1583 C C . ASN B 1 96 ? 22.359 4.812 -7.285 1 44.91 96 ASN B C 1
ATOM 1585 O O . ASN B 1 96 ? 23.297 5.57 -7.492 1 44.91 96 ASN B O 1
ATOM 1589 N N . GLY B 1 97 ? 22.047 4.992 -6.035 1 33.25 97 GLY B N 1
ATOM 1590 C CA . GLY B 1 97 ? 23.281 5.5 -5.48 1 33.25 97 GLY B CA 1
ATOM 1591 C C . GLY B 1 97 ? 24.359 4.441 -5.359 1 33.25 97 GLY B C 1
ATOM 1592 O O . GLY B 1 97 ? 24.062 3.244 -5.367 1 33.25 97 GLY B O 1
#

Foldseek 3Di:
DPPPPDAQVLQLQLLCVLLVLQCVVDDQRNALVSLQQVCLVPPVVVDGLDDSVRNVCSSRSNDDDDPVSLVVSCVSSVHDSVVSVVVSVCSSPVPPD/DPPPPDAQVLQLQLLCVLLVLQCVVDDQRNALVSLQQVCLVPPVVVDGLDDSVRNVCSSRSNDDDDLVSLVVSCVSSVHDSVVSVVVSVCSSPVPPD

Radius of gyration: 18.36 Å; Cα contacts (8 Å, |Δi|>4): 219; chains: 2; bounding box: 56×50×35 Å

Solvent-accessible surface area (backbone atoms only — not comparable to full-atom values): 10622 Å² total; per-residue (Å²): 125,81,77,70,75,80,57,55,66,32,42,29,48,36,7,45,49,50,50,52,52,38,40,69,73,30,80,73,24,58,45,66,65,39,33,49,54,49,35,14,52,76,72,49,80,60,38,84,86,70,51,63,66,56,53,50,34,38,37,60,14,72,52,80,53,35,48,66,56,42,50,52,47,22,55,66,60,73,44,61,53,61,62,50,48,44,50,42,52,52,44,36,65,55,57,83,117,125,82,77,71,74,78,57,54,65,31,40,30,48,35,7,46,49,51,49,52,51,39,40,69,74,32,80,72,25,58,45,67,66,39,32,50,53,49,35,14,53,77,72,48,78,61,38,85,86,68,52,62,66,57,52,49,36,38,36,60,14,70,53,80,55,35,49,66,55,44,48,53,48,22,56,67,61,72,44,60,53,62,62,51,48,44,51,44,53,51,44,36,64,55,58,83,118

Organism: Ligilactobacillus ruminis (strain ATCC 27782 / RF3) (NCBI:txid1069534)

Nearest PDB structures (foldseek):
  1y7y-assembly1_B  TM=8.542E-01  e=3.681E-02  Aeromonas hydrophila
  2b5a-assembly1_A  TM=8.122E-01  e=4.307E-02  [Bacillus] caldolyticus
  4i6u-assembly1_A  TM=7.592E-01  e=5.597E-02  Enterobacter sp. RFL1396
  3f52-assembly1_A  TM=7.744E-01  e=6.550E-02  Corynebacterium glutamicum
  3clc-assembly1_D  TM=7.010E-01  e=5.041E-02  unclassified

Secondary structure (DSSP, 8-state):
--------HHHHHHHHHHHHHHHHT-GGGSSHHHHHHHHHHHTSTT---S-HHHHHHHHTT-SPPBHHHHHHHHHHTT--HHHHHHHHHHHHH----/--------HHHHHHHHHHHHHHHHT-GGGSSHHHHHHHHHHHTSTT---S-HHHHHHHHTT-SPPBHHHHHHHHHHTT--HHHHHHHHHHHHH----

Sequence (194 aa):
MVERKRYDPGLVRVGELITQKRKALGDPYNTREKFIAQTSKDIFGGKEWVSVRHLANLELGKNWISIEKFIILADALQQEPVSLFKEFIDTYRNENGMVERKRYDPGLVRVGELITQKRKALGDPYNTREKFIAQTSKDIFGGKEWVSVRHLANLELGKNWISIEKFIILADALQQEPVSLFKEFIDTYRNENG